Protein AF-A0A9P9PF77-F1 (afdb_monomer_lite)

Structure (mmCIF, N/CA/C/O backbone):
data_AF-A0A9P9PF77-F1
#
_entry.id   AF-A0A9P9PF77-F1
#
loop_
_atom_site.group_PDB
_atom_site.id
_atom_site.type_symbol
_atom_site.label_atom_id
_atom_site.label_alt_id
_atom_site.label_comp_id
_atom_site.label_asym_id
_atom_site.label_entity_id
_atom_site.label_seq_id
_atom_site.pdbx_PDB_ins_code
_atom_site.Cartn_x
_atom_site.Cartn_y
_atom_site.Cartn_z
_atom_site.occupancy
_atom_site.B_iso_or_equiv
_atom_site.auth_seq_id
_atom_site.auth_comp_id
_atom_site.auth_asym_id
_atom_site.auth_atom_id
_atom_site.pdbx_PDB_model_num
ATOM 1 N N . ASP A 1 1 ? 15.160 -4.160 -46.112 1.00 72.50 1 ASP A N 1
ATOM 2 C CA . ASP A 1 1 ? 16.293 -5.071 -45.830 1.00 72.50 1 ASP A CA 1
ATOM 3 C C . ASP A 1 1 ? 16.663 -5.182 -44.354 1.00 72.50 1 ASP A C 1
ATOM 5 O O . ASP A 1 1 ? 16.999 -6.274 -43.917 1.00 72.50 1 ASP A O 1
ATOM 9 N N . GLU A 1 2 ? 16.498 -4.128 -43.552 1.00 87.38 2 GLU A N 1
ATOM 10 C CA . GLU A 1 2 ? 16.805 -4.141 -42.107 1.00 87.38 2 GLU A CA 1
ATOM 11 C C . GLU A 1 2 ? 16.042 -5.206 -41.297 1.00 87.38 2 GLU A C 1
ATOM 13 O O . GLU A 1 2 ? 16.643 -5.899 -40.484 1.00 87.38 2 GLU A O 1
ATOM 18 N N . TRP A 1 3 ? 14.749 -5.419 -41.573 1.00 88.25 3 TRP A N 1
ATOM 19 C CA . TRP A 1 3 ? 13.951 -6.468 -40.916 1.00 88.25 3 TRP A CA 1
ATOM 20 C C . TRP A 1 3 ? 14.504 -7.882 -41.146 1.00 88.25 3 TRP A C 1
ATOM 22 O O . TRP A 1 3 ? 14.521 -8.706 -40.235 1.00 88.25 3 TRP A O 1
ATOM 32 N N . LYS A 1 4 ? 14.981 -8.166 -42.364 1.00 93.12 4 LYS A N 1
ATOM 33 C CA . LYS A 1 4 ? 15.552 -9.478 -42.696 1.00 93.12 4 LYS A CA 1
ATOM 34 C C . LYS A 1 4 ? 16.864 -9.699 -41.949 1.00 93.12 4 LYS A C 1
ATOM 36 O O . LYS A 1 4 ? 17.067 -10.781 -41.418 1.00 93.12 4 LYS A O 1
ATOM 41 N N . LYS A 1 5 ? 17.691 -8.653 -41.850 1.00 94.50 5 LYS A N 1
ATOM 42 C CA . LYS A 1 5 ? 18.941 -8.676 -41.086 1.00 94.50 5 LYS A CA 1
ATOM 43 C C . LYS A 1 5 ? 18.693 -8.904 -39.591 1.00 94.50 5 LYS A C 1
ATOM 45 O O . LYS A 1 5 ? 19.301 -9.789 -39.015 1.00 94.50 5 LYS A O 1
ATOM 50 N N . MET A 1 6 ? 17.743 -8.182 -38.992 1.00 92.62 6 MET A N 1
ATOM 51 C CA . MET A 1 6 ? 17.382 -8.362 -37.579 1.00 92.62 6 MET A CA 1
ATOM 52 C C . MET A 1 6 ? 16.844 -9.768 -37.293 1.00 92.62 6 MET A C 1
ATOM 54 O O . MET A 1 6 ? 17.158 -10.349 -36.258 1.00 92.62 6 MET A O 1
ATOM 58 N N . LYS A 1 7 ? 16.052 -10.330 -38.214 1.00 95.00 7 LYS A N 1
ATOM 59 C CA . LYS A 1 7 ? 15.559 -11.704 -38.098 1.00 95.00 7 LYS A CA 1
ATOM 60 C C . LYS A 1 7 ? 16.704 -12.717 -38.144 1.00 95.00 7 LYS A C 1
ATOM 62 O O . LYS A 1 7 ? 16.736 -13.622 -37.323 1.00 95.00 7 LYS A O 1
ATOM 67 N N . GLU A 1 8 ? 17.641 -12.545 -39.070 1.00 95.56 8 GLU A N 1
ATOM 68 C CA . GLU A 1 8 ? 18.811 -13.417 -39.196 1.00 95.56 8 GLU A CA 1
ATOM 69 C C . GLU A 1 8 ? 19.744 -13.304 -37.978 1.00 95.56 8 GLU A C 1
ATOM 71 O O . GLU A 1 8 ? 20.257 -14.307 -37.490 1.00 95.56 8 GLU A O 1
ATOM 76 N N . ASP A 1 9 ? 19.926 -12.096 -37.440 1.00 94.31 9 ASP A N 1
ATOM 77 C CA . ASP A 1 9 ? 20.689 -11.865 -36.213 1.00 94.31 9 ASP A CA 1
ATOM 78 C C . ASP A 1 9 ? 20.008 -12.541 -35.005 1.00 94.31 9 ASP A C 1
ATOM 80 O O . ASP A 1 9 ? 20.669 -13.264 -34.263 1.00 94.31 9 ASP A O 1
ATOM 84 N N . ALA A 1 10 ? 18.681 -12.428 -34.869 1.00 94.06 10 ALA A N 1
ATOM 85 C CA . ALA A 1 10 ? 17.919 -13.108 -33.818 1.00 94.06 10 ALA A CA 1
ATOM 86 C C . ALA A 1 10 ? 17.961 -14.643 -33.944 1.00 94.06 10 ALA A C 1
ATOM 88 O O . ALA A 1 10 ? 18.125 -15.341 -32.944 1.00 94.06 10 ALA A O 1
ATOM 89 N N . GLU A 1 11 ? 17.861 -15.178 -35.166 1.00 95.38 11 GLU A N 1
ATOM 90 C CA . GLU A 1 11 ? 17.985 -16.617 -35.440 1.00 95.38 11 GLU A CA 1
ATOM 91 C C . GLU A 1 11 ? 19.393 -17.144 -35.095 1.00 95.38 11 GLU A C 1
ATOM 93 O O . GLU A 1 11 ? 19.526 -18.295 -34.682 1.00 95.38 11 GLU A O 1
ATOM 98 N N . ARG A 1 12 ? 20.441 -16.308 -35.183 1.00 95.19 12 ARG A N 1
ATOM 99 C CA . ARG A 1 12 ? 21.795 -16.656 -34.710 1.00 95.19 12 ARG A CA 1
ATOM 100 C C . ARG A 1 12 ? 21.965 -16.527 -33.197 1.00 95.19 12 ARG A C 1
ATOM 102 O O . ARG A 1 12 ? 22.713 -17.304 -32.609 1.00 95.19 12 ARG A O 1
ATOM 109 N N . GLU A 1 13 ? 21.306 -15.565 -32.560 1.00 96.38 13 GLU A N 1
ATOM 110 C CA . GLU A 1 13 ? 21.418 -15.343 -31.112 1.00 96.38 13 GLU A CA 1
ATOM 111 C C . GLU A 1 13 ? 20.619 -16.353 -30.282 1.00 96.38 13 GLU A C 1
ATOM 113 O O . GLU A 1 13 ? 21.065 -16.745 -29.203 1.00 96.38 13 GLU A O 1
ATOM 118 N N . MET A 1 14 ? 19.477 -16.821 -30.786 1.00 96.12 14 MET A N 1
ATOM 119 C CA . MET A 1 14 ? 18.639 -17.816 -30.114 1.00 96.12 14 MET A CA 1
ATOM 120 C C . MET A 1 14 ? 19.389 -19.075 -29.644 1.00 96.12 14 MET A C 1
ATOM 122 O O . MET A 1 14 ? 19.349 -19.352 -28.444 1.00 96.12 14 MET A O 1
ATOM 126 N N . PRO A 1 15 ? 20.125 -19.811 -30.501 1.00 96.44 15 PRO A N 1
ATOM 127 C CA . PRO A 1 15 ? 20.832 -21.015 -30.062 1.00 96.44 15 PRO A CA 1
ATOM 128 C C . PRO A 1 15 ? 21.938 -20.711 -29.041 1.00 96.44 15 PRO A C 1
ATOM 130 O O . PRO A 1 15 ? 22.233 -21.538 -28.180 1.00 96.44 15 PRO A O 1
ATOM 133 N N . LEU A 1 16 ? 22.536 -19.513 -29.083 1.00 96.00 16 LEU A N 1
ATOM 134 C CA . LEU A 1 16 ? 23.527 -19.087 -28.090 1.00 96.00 16 LEU A CA 1
ATOM 135 C C . LEU A 1 16 ? 22.887 -18.838 -26.719 1.00 96.00 16 LEU A C 1
ATOM 137 O O . LEU A 1 16 ? 23.496 -19.140 -25.692 1.00 96.00 16 LEU A O 1
ATOM 141 N N . LEU A 1 17 ? 21.675 -18.280 -26.685 1.00 95.75 17 LEU A N 1
ATOM 142 C CA . LEU A 1 17 ? 20.915 -18.085 -25.451 1.00 95.75 17 LEU A CA 1
ATOM 143 C C . LEU A 1 17 ? 20.400 -19.413 -24.895 1.00 95.75 17 LEU A C 1
ATOM 145 O O . LEU A 1 17 ? 20.522 -19.646 -23.695 1.00 95.75 17 LEU A O 1
ATOM 149 N N . GLU A 1 18 ? 19.906 -20.306 -25.751 1.00 96.62 18 GLU A N 1
ATOM 150 C CA . GLU A 1 18 ? 19.481 -21.652 -25.353 1.00 96.62 18 GLU A CA 1
ATOM 151 C C . GLU A 1 18 ? 20.643 -22.461 -24.764 1.00 96.62 18 GLU A C 1
ATOM 153 O O . GLU A 1 18 ? 20.486 -23.076 -23.711 1.00 96.62 18 GLU A O 1
ATOM 158 N N . ALA A 1 19 ? 21.839 -22.386 -25.358 1.00 96.44 19 ALA A N 1
ATOM 159 C CA . ALA A 1 19 ? 23.036 -23.026 -24.812 1.00 96.44 19 ALA A CA 1
ATOM 160 C C . ALA A 1 19 ? 23.437 -22.460 -23.436 1.00 96.44 19 ALA A C 1
ATOM 162 O O . ALA A 1 19 ? 23.816 -23.217 -22.542 1.00 96.44 19 ALA A O 1
ATOM 163 N N . LYS A 1 20 ? 23.323 -21.139 -23.236 1.00 96.69 20 LYS A N 1
ATOM 164 C CA . LYS A 1 20 ? 23.571 -20.503 -21.928 1.00 96.69 20 LYS A CA 1
ATOM 165 C C . LYS A 1 20 ? 22.556 -20.943 -20.876 1.00 96.69 20 LYS A C 1
ATOM 167 O O . LYS A 1 20 ? 22.944 -21.205 -19.742 1.00 96.69 20 LYS A O 1
ATOM 172 N N . ILE A 1 21 ? 21.279 -21.032 -21.248 1.00 96.81 21 ILE A N 1
ATOM 173 C CA . ILE A 1 21 ? 20.212 -21.516 -20.365 1.00 96.81 21 ILE A CA 1
ATOM 174 C C . ILE A 1 21 ? 20.491 -22.971 -19.978 1.00 96.81 21 ILE A C 1
ATOM 176 O O . ILE A 1 21 ? 20.503 -23.287 -18.793 1.00 96.81 21 ILE A O 1
ATOM 180 N N . ALA A 1 22 ? 20.796 -23.838 -20.945 1.00 96.81 22 ALA A N 1
ATOM 181 C CA . ALA A 1 22 ? 21.114 -25.239 -20.681 1.00 96.81 22 ALA A CA 1
ATOM 182 C C . ALA A 1 22 ? 22.319 -25.403 -19.736 1.00 96.81 22 ALA A C 1
ATOM 184 O O . ALA A 1 22 ? 22.265 -26.216 -18.816 1.00 96.81 22 ALA A O 1
ATOM 185 N N . ALA A 1 23 ? 23.372 -24.596 -19.910 1.00 96.12 23 ALA A N 1
ATOM 186 C CA . ALA A 1 23 ? 24.526 -24.597 -19.011 1.00 96.12 23 ALA A CA 1
ATOM 187 C C . ALA A 1 23 ? 24.155 -24.173 -17.578 1.00 96.12 23 ALA A C 1
ATOM 189 O O . ALA A 1 23 ? 24.563 -24.833 -16.628 1.00 96.12 23 ALA A O 1
ATOM 190 N N . ALA A 1 24 ? 23.337 -23.127 -17.420 1.00 95.06 24 ALA A N 1
ATOM 191 C CA . ALA A 1 24 ? 22.865 -22.683 -16.108 1.00 95.06 24 ALA A CA 1
ATOM 192 C C . ALA A 1 24 ? 21.984 -23.738 -15.416 1.00 95.06 24 ALA A C 1
ATOM 194 O O . ALA A 1 24 ? 22.085 -23.931 -14.209 1.00 95.06 24 ALA A O 1
ATOM 195 N N . HIS A 1 25 ? 21.145 -24.456 -16.169 1.00 94.75 25 HIS A N 1
ATOM 196 C CA . HIS A 1 25 ? 20.359 -25.565 -15.623 1.00 94.75 25 HIS A CA 1
ATOM 197 C C . HIS A 1 25 ? 21.240 -26.728 -15.150 1.00 94.75 25 HIS A C 1
ATOM 199 O O . HIS A 1 25 ? 20.992 -27.259 -14.073 1.00 94.75 25 HIS A O 1
ATOM 205 N N . ALA A 1 26 ? 22.281 -27.087 -15.907 1.00 94.19 26 ALA A N 1
ATOM 206 C CA . ALA A 1 26 ? 23.228 -28.125 -15.499 1.00 94.19 26 ALA A CA 1
ATOM 207 C C . ALA A 1 26 ? 24.029 -27.725 -14.245 1.00 94.19 26 ALA A C 1
ATOM 209 O O . ALA A 1 26 ? 24.315 -28.566 -13.400 1.00 94.19 26 ALA A O 1
ATOM 210 N N . GLU A 1 27 ? 24.364 -26.440 -14.103 1.00 93.62 27 GLU A N 1
ATOM 211 C CA . GLU A 1 27 ? 25.008 -25.902 -12.900 1.00 93.62 27 GLU A CA 1
ATOM 212 C C . GLU A 1 27 ? 24.080 -25.968 -11.679 1.00 93.62 27 GLU A C 1
ATOM 214 O O . GLU A 1 27 ? 24.516 -26.384 -10.609 1.00 93.62 27 GLU A O 1
ATOM 219 N N . ILE A 1 28 ? 22.795 -25.632 -11.838 1.00 91.50 28 ILE A N 1
ATOM 220 C CA . ILE A 1 28 ? 21.793 -25.782 -10.771 1.00 91.50 28 ILE A CA 1
ATOM 221 C C . ILE A 1 28 ? 21.662 -27.251 -10.357 1.00 91.50 28 ILE A C 1
ATOM 223 O O . ILE A 1 28 ? 21.694 -27.538 -9.169 1.00 91.50 28 ILE A O 1
ATOM 227 N N . GLU A 1 29 ? 21.574 -28.180 -11.311 1.00 91.75 29 GLU A N 1
ATOM 228 C CA . GLU A 1 29 ? 21.461 -29.615 -11.016 1.00 91.75 29 GLU A CA 1
ATOM 229 C C . GLU A 1 29 ? 22.715 -30.161 -10.309 1.00 91.75 29 GLU A C 1
ATOM 231 O O . GLU A 1 29 ? 22.611 -30.953 -9.371 1.00 91.75 29 GLU A O 1
ATOM 236 N N . ALA A 1 30 ? 23.904 -29.690 -10.699 1.00 90.25 30 ALA A N 1
ATOM 237 C CA . ALA A 1 30 ? 25.147 -30.021 -10.012 1.00 90.25 30 ALA A CA 1
ATOM 238 C C . ALA A 1 30 ? 25.160 -29.486 -8.570 1.00 90.25 30 ALA A C 1
ATOM 240 O O . ALA A 1 30 ? 25.487 -30.235 -7.649 1.00 90.25 30 ALA A O 1
ATOM 241 N N . LEU A 1 31 ? 24.749 -28.232 -8.357 1.00 85.50 31 LEU A N 1
ATOM 242 C CA . LEU A 1 31 ? 24.649 -27.636 -7.022 1.00 85.50 31 LEU A CA 1
ATOM 243 C C . LEU A 1 31 ? 23.597 -28.337 -6.156 1.00 85.50 31 LEU A C 1
ATOM 245 O O . LEU A 1 31 ? 23.860 -28.592 -4.984 1.00 85.50 31 LEU A O 1
ATOM 24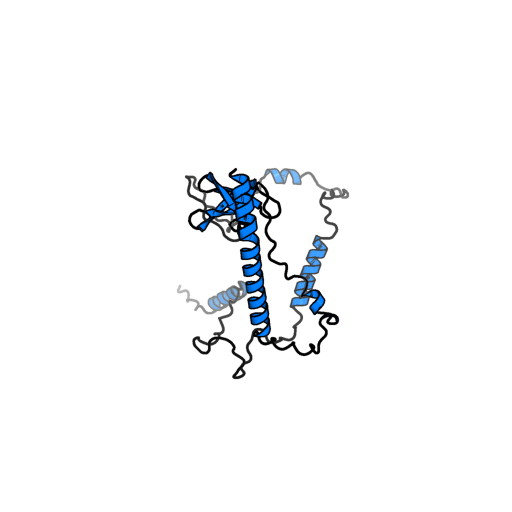9 N N . ASP A 1 32 ? 22.449 -28.704 -6.728 1.00 82.50 32 ASP A N 1
ATOM 250 C CA . ASP A 1 32 ? 21.404 -29.477 -6.049 1.00 82.50 32 ASP A CA 1
ATOM 251 C C . ASP A 1 32 ? 21.909 -30.870 -5.638 1.00 82.50 32 ASP A C 1
ATOM 253 O O . ASP A 1 32 ? 21.523 -31.369 -4.584 1.00 82.50 32 ASP A O 1
ATOM 257 N N . SER A 1 33 ? 22.808 -31.480 -6.420 1.00 81.31 33 SER A N 1
ATOM 258 C CA . SER A 1 33 ? 23.445 -32.759 -6.072 1.00 81.31 33 SER A CA 1
ATOM 259 C C . SER A 1 33 ? 24.575 -32.640 -5.037 1.00 81.31 33 SER A C 1
ATOM 261 O O . SER A 1 33 ? 24.860 -33.602 -4.323 1.00 81.31 33 SER A O 1
ATOM 263 N N . GLU A 1 34 ? 25.231 -31.478 -4.953 1.00 80.38 34 GLU A N 1
ATOM 264 C CA . GLU A 1 34 ? 26.309 -31.192 -3.995 1.00 80.38 34 GLU A CA 1
ATOM 265 C C . GLU A 1 34 ? 25.768 -30.710 -2.641 1.00 80.38 34 GLU A C 1
ATOM 267 O O . GLU A 1 34 ? 26.398 -30.922 -1.599 1.00 80.38 34 GLU A O 1
ATOM 272 N N . LEU A 1 35 ? 24.582 -30.096 -2.633 1.00 73.31 35 LEU A N 1
ATOM 273 C CA . LEU A 1 35 ? 23.849 -29.793 -1.414 1.00 73.31 35 LEU A CA 1
ATOM 274 C C . LEU A 1 35 ? 23.575 -31.113 -0.679 1.00 73.31 35 LEU A C 1
ATOM 276 O O . LEU A 1 35 ? 22.874 -31.976 -1.209 1.00 73.31 35 LEU A O 1
ATOM 280 N N . PRO A 1 36 ? 24.101 -31.304 0.547 1.00 61.94 36 PRO A N 1
ATOM 281 C CA . PRO A 1 36 ? 23.750 -32.477 1.323 1.00 61.94 36 PRO A CA 1
ATOM 282 C C . PRO A 1 36 ? 22.236 -32.458 1.497 1.00 61.94 36 PRO A C 1
ATOM 284 O O . PRO A 1 36 ? 21.694 -31.449 1.966 1.00 61.94 36 PRO A O 1
ATOM 287 N N . GLU A 1 37 ? 21.568 -33.558 1.131 1.00 62.03 37 GLU A N 1
ATOM 288 C CA . GLU A 1 37 ? 20.200 -33.824 1.556 1.00 62.03 37 GLU A CA 1
ATOM 289 C C . GLU A 1 37 ? 20.149 -33.486 3.043 1.00 62.03 37 GLU A C 1
ATOM 291 O O . GLU A 1 37 ? 20.753 -34.158 3.886 1.00 62.03 37 GLU A O 1
ATOM 296 N N . THR A 1 38 ? 19.512 -32.362 3.371 1.00 48.41 38 THR A N 1
ATOM 297 C CA . THR A 1 38 ? 19.201 -32.054 4.756 1.00 48.41 38 THR A CA 1
ATOM 298 C C . THR A 1 38 ? 18.382 -33.237 5.202 1.00 48.41 38 THR A C 1
ATOM 300 O O . THR A 1 38 ? 17.295 -33.430 4.662 1.00 48.41 38 THR A O 1
ATOM 303 N N . ALA A 1 39 ? 18.987 -34.038 6.086 1.00 49.41 39 ALA A N 1
ATOM 304 C CA . ALA A 1 39 ? 18.490 -35.310 6.569 1.00 49.41 39 ALA A CA 1
ATOM 305 C C . ALA A 1 39 ? 16.971 -35.352 6.470 1.00 49.41 39 ALA A C 1
ATOM 307 O O . ALA A 1 39 ? 16.307 -34.539 7.126 1.00 49.41 39 ALA A O 1
ATOM 308 N N . GLU A 1 40 ? 16.451 -36.263 5.638 1.00 55.81 40 GLU A N 1
ATOM 309 C CA . GLU A 1 40 ? 15.038 -36.614 5.652 1.00 55.81 40 GLU A CA 1
ATOM 310 C C . GLU A 1 40 ? 14.605 -36.627 7.121 1.00 55.81 40 GLU A C 1
ATOM 312 O O . GLU A 1 40 ? 15.202 -37.368 7.918 1.00 55.81 40 GLU A O 1
ATOM 317 N N . PRO A 1 41 ? 13.678 -35.753 7.554 1.00 53.19 41 PRO A N 1
ATOM 318 C CA . PRO A 1 41 ? 13.253 -35.770 8.935 1.00 53.19 41 PRO A CA 1
ATOM 319 C C . PRO A 1 41 ? 12.624 -37.139 9.141 1.00 53.19 41 PRO A C 1
ATOM 321 O O . PRO A 1 41 ? 11.546 -37.411 8.612 1.00 53.19 41 PRO A O 1
ATOM 324 N N . ALA A 1 42 ? 13.357 -38.005 9.849 1.00 54.88 42 ALA A N 1
ATOM 325 C CA . ALA A 1 42 ? 12.952 -39.351 10.202 1.00 54.88 42 ALA A CA 1
ATOM 326 C C . ALA A 1 42 ? 11.460 -39.333 10.504 1.00 54.88 42 ALA A C 1
ATOM 328 O O . ALA A 1 42 ? 11.047 -38.565 11.377 1.00 54.88 42 ALA A O 1
ATOM 329 N N . VAL A 1 43 ? 10.703 -40.117 9.725 1.00 53.91 43 VAL A N 1
ATOM 330 C CA . VAL A 1 43 ? 9.244 -40.274 9.774 1.00 53.91 43 VAL A CA 1
ATOM 331 C C . VAL A 1 43 ? 8.714 -39.767 11.115 1.00 53.91 43 VAL A C 1
ATOM 333 O O . VAL A 1 43 ? 8.956 -40.421 12.139 1.00 53.91 43 VAL A O 1
ATOM 336 N N . PRO A 1 44 ? 8.099 -38.570 11.164 1.00 59.38 44 PRO A N 1
ATOM 337 C CA . PRO A 1 44 ? 7.723 -37.966 12.425 1.00 59.38 44 PRO A CA 1
ATOM 338 C C . PRO A 1 44 ? 6.842 -38.964 13.163 1.00 59.38 44 PRO A C 1
ATOM 340 O O . PRO A 1 44 ? 5.816 -39.410 12.659 1.00 59.38 44 PRO A O 1
ATOM 343 N N . LYS A 1 45 ? 7.250 -39.332 14.379 1.00 57.72 45 LYS A N 1
ATOM 344 C CA . LYS A 1 45 ? 6.573 -40.310 15.251 1.00 57.72 45 LYS A CA 1
ATOM 345 C C . LYS A 1 45 ? 5.205 -39.817 15.755 1.00 57.72 45 LYS A C 1
ATOM 347 O O . LYS A 1 45 ? 4.707 -40.263 16.786 1.00 57.72 45 LYS A O 1
ATOM 352 N N . PHE A 1 46 ? 4.635 -38.838 15.065 1.00 54.47 46 PHE A N 1
ATOM 353 C CA . PHE A 1 46 ? 3.462 -38.089 15.432 1.00 54.47 46 PHE A CA 1
ATOM 354 C C . PHE A 1 46 ? 2.792 -37.544 14.169 1.00 54.47 46 PHE A C 1
ATOM 356 O O . PHE A 1 46 ? 3.242 -36.548 13.608 1.00 54.47 46 PHE A O 1
ATOM 363 N N . ASP A 1 47 ? 1.708 -38.203 13.752 1.00 58.03 47 ASP A N 1
ATOM 364 C CA . ASP A 1 47 ? 0.827 -37.754 12.672 1.00 58.03 47 ASP A CA 1
ATOM 365 C C . ASP A 1 47 ? 0.152 -36.421 13.059 1.00 58.03 47 ASP A C 1
ATOM 367 O O . ASP A 1 47 ? -0.754 -36.409 13.908 1.00 58.03 47 ASP A O 1
ATOM 371 N N . PRO A 1 48 ? 0.504 -35.287 12.426 1.00 64.62 48 PRO A N 1
ATOM 372 C CA . PRO A 1 48 ? -0.135 -33.999 12.699 1.00 64.62 48 PRO A CA 1
ATOM 373 C C . PRO A 1 48 ? -1.609 -33.965 12.260 1.00 64.62 48 PRO A C 1
ATOM 375 O O . PRO A 1 48 ? -2.379 -33.124 12.726 1.00 64.62 48 PRO A O 1
ATOM 378 N N . GLU A 1 49 ? -2.047 -34.905 11.421 1.00 63.62 49 GLU A N 1
ATOM 379 C CA . GLU A 1 49 ? -3.427 -34.976 10.941 1.00 63.62 49 GLU A CA 1
ATOM 380 C C . GLU A 1 49 ? -4.420 -35.536 11.965 1.00 63.62 49 GLU A C 1
ATOM 382 O O . GLU A 1 49 ? -5.620 -35.260 11.855 1.00 63.62 49 GLU A O 1
ATOM 387 N N . LYS A 1 50 ? -3.949 -36.272 12.980 1.00 60.41 50 LYS A N 1
ATOM 388 C CA . LYS A 1 50 ? -4.794 -36.854 14.037 1.00 60.41 50 LYS A CA 1
ATOM 389 C C . LYS A 1 50 ? -4.845 -36.025 15.315 1.00 60.41 50 LYS A C 1
ATOM 391 O O . LYS A 1 50 ? -5.619 -36.365 16.208 1.00 60.41 50 LYS A O 1
ATOM 396 N N . HIS A 1 51 ? -4.068 -34.945 15.438 1.00 56.25 51 HIS A N 1
ATOM 397 C CA . HIS A 1 51 ? -4.023 -34.208 16.697 1.00 56.25 51 HIS A CA 1
ATOM 398 C C . HIS A 1 51 ? -5.150 -33.157 16.799 1.00 56.25 51 HIS A C 1
ATOM 400 O O . HIS A 1 51 ? -5.140 -32.162 16.065 1.00 56.25 51 HIS A O 1
ATOM 406 N N . PRO A 1 52 ? -6.110 -33.306 17.736 1.00 64.88 52 PRO A N 1
ATOM 407 C CA . PRO A 1 52 ? -7.310 -32.463 17.812 1.00 64.88 52 PRO A CA 1
ATOM 408 C C . PRO A 1 52 ? -7.028 -30.997 18.187 1.00 64.88 52 PRO A C 1
ATOM 410 O O . PRO A 1 52 ? -7.917 -30.153 18.063 1.00 64.88 52 PRO A O 1
ATOM 413 N N . LEU A 1 53 ? -5.805 -30.677 18.629 1.00 56.03 53 LEU A N 1
ATOM 414 C CA . LEU A 1 53 ? -5.389 -29.309 18.949 1.00 56.03 53 LEU A CA 1
ATOM 415 C C . LEU A 1 53 ? -4.670 -28.580 17.799 1.00 56.03 53 LEU A C 1
ATOM 417 O O . LEU A 1 53 ? -4.803 -27.363 17.725 1.00 56.03 53 LEU A O 1
ATOM 421 N N . LEU A 1 54 ? -3.962 -29.271 16.889 1.00 53.34 54 LEU A N 1
ATOM 422 C CA . LEU A 1 54 ? -3.184 -28.596 15.829 1.00 53.34 54 LEU A CA 1
ATOM 423 C C . LEU A 1 54 ? -4.037 -28.174 14.624 1.00 53.34 54 LEU A C 1
ATOM 425 O O . LEU A 1 54 ? -3.747 -27.149 14.008 1.00 53.34 54 LEU A O 1
ATOM 429 N N . ARG A 1 55 ? -5.153 -28.865 14.345 1.00 55.12 55 ARG A N 1
ATOM 430 C CA . ARG A 1 55 ? -6.111 -28.416 13.314 1.00 55.12 55 ARG A CA 1
ATOM 431 C C . ARG A 1 55 ? -6.736 -27.052 13.618 1.00 55.12 55 ARG A C 1
ATOM 433 O O . ARG A 1 55 ? -7.248 -26.405 12.718 1.00 55.12 55 ARG A O 1
ATOM 440 N N . LYS A 1 56 ? -6.695 -26.594 14.873 1.00 55.50 56 LYS A N 1
ATOM 441 C CA . L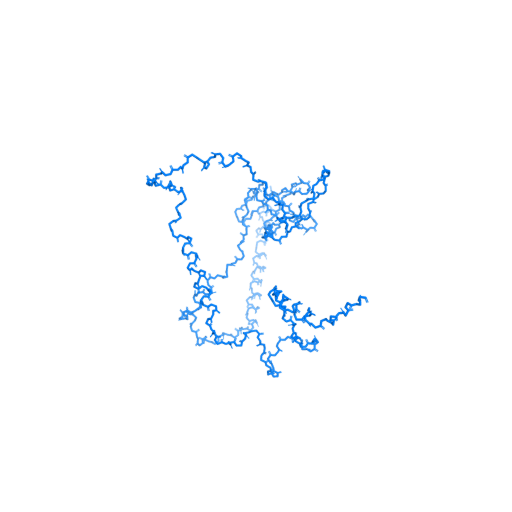YS A 1 56 ? -7.247 -25.288 15.264 1.00 55.50 56 LYS A CA 1
ATOM 442 C C . LYS A 1 56 ? -6.240 -24.141 15.239 1.00 55.50 56 LYS A C 1
ATOM 444 O O . LYS A 1 56 ? -6.651 -23.005 15.453 1.00 55.50 56 LYS A O 1
ATOM 449 N N . THR A 1 57 ? -4.957 -24.401 14.993 1.00 52.47 57 THR A N 1
ATOM 450 C CA . THR A 1 57 ? -3.914 -23.368 15.129 1.00 52.47 57 THR A CA 1
ATOM 451 C C . THR A 1 57 ? -2.996 -23.217 13.922 1.00 52.47 57 THR A C 1
ATOM 453 O O . THR A 1 57 ? -2.238 -22.255 13.894 1.00 52.47 57 THR A O 1
ATOM 456 N N . VAL A 1 58 ? -3.060 -24.102 12.922 1.00 51.75 58 VAL A N 1
ATOM 457 C CA . VAL A 1 58 ? -2.179 -24.036 11.736 1.00 51.75 58 VAL A CA 1
ATOM 458 C C . VAL A 1 58 ? -2.857 -23.396 10.510 1.00 51.75 58 VAL A C 1
ATOM 460 O O . VAL A 1 58 ? -2.176 -22.926 9.609 1.00 51.75 58 VAL A O 1
ATOM 463 N N . GLU A 1 59 ? -4.182 -23.225 10.500 1.00 55.97 59 GLU A N 1
ATOM 464 C CA . GLU A 1 59 ? -4.917 -22.630 9.363 1.00 55.97 59 GLU A CA 1
ATOM 465 C C . GLU A 1 59 ? -5.012 -21.089 9.406 1.00 55.97 59 GLU A C 1
ATOM 467 O O . GLU A 1 59 ? -5.987 -20.490 8.948 1.00 55.97 59 GLU A O 1
ATOM 472 N N . LYS A 1 60 ? -4.025 -20.399 9.997 1.00 46.97 60 LYS A N 1
ATOM 473 C CA . LYS A 1 60 ? -3.970 -18.932 9.896 1.00 46.97 60 LYS A CA 1
ATOM 474 C C . LYS A 1 60 ? -2.574 -18.330 10.015 1.00 46.97 60 LYS A C 1
ATOM 476 O O . LYS A 1 60 ? -2.369 -17.373 10.754 1.00 46.97 60 LYS A O 1
ATOM 481 N N . LEU A 1 61 ? -1.628 -18.846 9.240 1.00 54.72 61 LEU A N 1
ATOM 482 C CA . LEU A 1 61 ? -0.577 -17.985 8.706 1.00 54.72 61 LEU A CA 1
ATOM 483 C C . LEU A 1 61 ? -1.106 -17.445 7.369 1.00 54.72 61 LEU A C 1
ATOM 485 O O . LEU A 1 61 ? -0.863 -18.029 6.319 1.00 54.72 61 LEU A O 1
ATOM 489 N N . GLU A 1 62 ? -1.938 -16.396 7.413 1.00 54.03 62 GLU A N 1
ATOM 490 C CA . GLU A 1 62 ? -2.244 -15.665 6.178 1.00 54.03 62 GLU A CA 1
ATOM 491 C C . GLU A 1 62 ? -0.910 -15.102 5.663 1.00 54.03 62 GLU A C 1
ATOM 493 O O . GLU A 1 62 ? -0.249 -14.392 6.428 1.00 54.03 62 GLU A O 1
ATOM 498 N N . PRO A 1 63 ? -0.495 -15.378 4.412 1.00 53.50 63 PRO A N 1
ATOM 499 C CA . PRO A 1 63 ? 0.548 -14.567 3.800 1.00 53.50 63 PRO A CA 1
ATOM 500 C C . PRO A 1 63 ? 0.079 -13.114 3.888 1.00 53.50 63 PRO A C 1
ATOM 502 O O . PRO A 1 63 ? -1.104 -12.853 3.644 1.00 53.50 63 PRO A O 1
ATOM 505 N N . GLU A 1 64 ? 0.957 -12.195 4.305 1.00 57.19 64 GLU A N 1
ATOM 506 C CA . GLU A 1 64 ? 0.645 -10.767 4.401 1.00 57.19 64 GLU A CA 1
ATOM 507 C C . GLU A 1 64 ? -0.125 -10.358 3.149 1.00 57.19 64 GLU A C 1
ATOM 509 O O . GLU A 1 64 ? 0.406 -10.407 2.039 1.00 57.19 64 GLU A O 1
ATOM 514 N N . LYS A 1 65 ? -1.427 -10.089 3.321 1.00 55.06 65 LYS A N 1
ATOM 515 C CA . LYS A 1 65 ? -2.343 -9.858 2.208 1.00 55.06 65 LYS A CA 1
ATOM 516 C C . LYS A 1 65 ? -1.711 -8.815 1.315 1.00 55.06 65 LYS A C 1
ATOM 518 O O . LYS A 1 65 ? -1.540 -7.678 1.747 1.00 55.06 65 LYS A O 1
ATOM 523 N N . ALA A 1 66 ? -1.365 -9.209 0.094 1.00 61.28 66 ALA A N 1
ATOM 524 C CA . ALA A 1 66 ? -0.809 -8.293 -0.874 1.00 61.28 66 ALA A CA 1
ATOM 525 C C . ALA A 1 66 ? -1.857 -7.198 -1.098 1.00 61.28 66 ALA A C 1
ATOM 527 O O . ALA A 1 66 ? -2.887 -7.446 -1.727 1.00 61.28 66 ALA A O 1
ATOM 528 N N . VAL A 1 67 ? -1.644 -6.033 -0.483 1.00 73.94 67 VAL A N 1
ATOM 529 C CA . VAL A 1 67 ? -2.667 -4.994 -0.394 1.00 73.94 67 VAL A CA 1
ATOM 530 C C . VAL A 1 67 ? -2.910 -4.475 -1.800 1.00 73.94 67 VAL A C 1
ATOM 532 O O . VAL A 1 67 ? -2.023 -3.915 -2.442 1.00 73.94 67 VAL A O 1
ATOM 535 N N . VAL A 1 68 ? -4.107 -4.751 -2.304 1.00 82.88 68 VAL A N 1
ATOM 536 C CA . VAL A 1 68 ? -4.608 -4.171 -3.543 1.00 82.88 68 VAL A CA 1
ATOM 537 C C . VAL A 1 68 ? -5.270 -2.867 -3.154 1.00 82.88 68 VAL A C 1
ATOM 539 O O . VAL A 1 68 ? -6.143 -2.856 -2.285 1.00 82.88 68 VAL A O 1
ATOM 542 N N . PHE A 1 69 ? -4.836 -1.780 -3.772 1.00 90.19 69 PHE A N 1
ATOM 543 C CA . PHE A 1 69 ? -5.390 -0.469 -3.498 1.00 90.19 69 PHE A CA 1
ATOM 544 C C . PHE A 1 69 ? -6.414 -0.073 -4.555 1.00 90.19 69 PHE A C 1
ATOM 546 O O . PHE A 1 69 ? -6.280 -0.438 -5.724 1.00 90.19 69 PHE A O 1
ATOM 553 N N . SER A 1 70 ? -7.412 0.703 -4.143 1.00 92.12 70 SER A N 1
ATOM 554 C CA . SER A 1 70 ? -8.402 1.309 -5.024 1.00 92.12 70 SER A CA 1
ATOM 555 C C . SER A 1 70 ? -8.095 2.788 -5.280 1.00 92.12 70 SER A C 1
ATOM 557 O O . SER A 1 70 ? -7.348 3.441 -4.545 1.00 92.12 70 SER A O 1
ATOM 559 N N . THR A 1 71 ? -8.703 3.356 -6.320 1.00 93.62 71 THR A N 1
ATOM 560 C CA . THR A 1 71 ? -8.673 4.804 -6.551 1.00 93.62 71 THR A CA 1
ATOM 561 C C . THR A 1 71 ? -9.316 5.534 -5.377 1.00 93.62 71 THR A C 1
ATOM 563 O O . THR A 1 71 ? -10.461 5.263 -5.020 1.00 93.62 71 THR A O 1
ATOM 566 N N . GLY A 1 72 ? -8.598 6.494 -4.807 1.00 92.75 72 GLY A N 1
ATOM 567 C CA . GLY A 1 72 ? -9.032 7.291 -3.668 1.00 92.75 72 GLY A CA 1
ATOM 568 C C . GLY A 1 72 ? -8.490 6.831 -2.314 1.00 92.75 72 GLY A C 1
ATOM 569 O O . GLY A 1 72 ? -8.649 7.583 -1.350 1.00 92.75 72 GLY A O 1
ATOM 570 N N . ASP A 1 73 ? -7.825 5.676 -2.237 1.00 92.81 73 ASP A N 1
ATOM 571 C CA . ASP A 1 73 ? -7.242 5.177 -0.990 1.00 92.81 73 ASP A CA 1
ATOM 572 C C . ASP A 1 73 ? -6.021 6.003 -0.557 1.00 92.81 73 ASP A C 1
ATOM 574 O O . ASP A 1 73 ? -5.266 6.524 -1.386 1.00 92.81 73 ASP A O 1
ATOM 578 N N . MET A 1 74 ? -5.831 6.116 0.763 1.00 93.69 74 MET A N 1
ATOM 579 C CA . MET A 1 74 ? -4.641 6.724 1.365 1.00 93.69 74 MET A CA 1
ATOM 580 C C . MET A 1 74 ? -3.572 5.655 1.592 1.00 93.69 74 MET A C 1
ATOM 582 O O . MET A 1 74 ? -3.802 4.665 2.290 1.00 93.69 74 MET A O 1
ATOM 586 N N . CYS A 1 75 ? -2.388 5.884 1.045 1.00 93.56 75 CYS A N 1
ATOM 587 C CA . CYS A 1 75 ? -1.241 4.990 1.134 1.00 93.56 75 CYS A CA 1
ATOM 588 C C . CYS A 1 75 ? 0.037 5.787 1.408 1.00 93.56 75 CYS A C 1
ATOM 590 O O . CYS A 1 75 ? 0.045 7.018 1.385 1.00 93.56 75 CYS A O 1
ATOM 592 N N . GLU A 1 76 ? 1.130 5.084 1.668 1.00 94.88 76 GLU A N 1
ATOM 593 C CA . GLU A 1 76 ? 2.463 5.674 1.628 1.00 94.88 76 GLU A CA 1
ATOM 594 C C . GLU A 1 76 ? 3.137 5.235 0.334 1.00 94.88 76 GLU A C 1
ATOM 596 O O . GLU A 1 76 ? 3.197 4.040 0.037 1.00 94.88 76 GLU A O 1
ATOM 601 N N . ALA A 1 77 ? 3.609 6.201 -0.445 1.00 95.25 77 ALA A N 1
ATOM 602 C CA . ALA A 1 77 ? 4.297 5.970 -1.704 1.00 95.25 77 ALA A CA 1
ATOM 603 C C . ALA A 1 77 ? 5.757 6.409 -1.591 1.00 95.25 77 ALA A C 1
ATOM 605 O O . ALA A 1 77 ? 6.071 7.380 -0.897 1.00 95.25 77 ALA A O 1
ATOM 606 N N . GLN A 1 78 ? 6.642 5.679 -2.259 1.00 95.06 78 GLN A N 1
ATOM 607 C CA . GLN A 1 78 ? 8.057 6.009 -2.309 1.00 95.06 78 GLN A CA 1
ATOM 608 C C . GLN A 1 78 ? 8.300 7.174 -3.277 1.00 95.06 78 GLN A C 1
ATOM 610 O O . GLN A 1 78 ? 7.810 7.142 -4.405 1.00 95.06 78 GLN A O 1
ATOM 615 N N . TRP A 1 79 ? 9.055 8.184 -2.848 1.00 94.25 79 TRP A N 1
ATOM 616 C CA . TRP A 1 79 ? 9.491 9.305 -3.686 1.00 94.25 79 TRP A CA 1
ATOM 617 C C . TRP A 1 79 ? 10.872 9.033 -4.315 1.00 94.25 79 TRP A C 1
ATOM 619 O O . TRP A 1 79 ? 11.484 7.986 -4.089 1.00 94.25 79 TRP A O 1
ATOM 629 N N . THR A 1 80 ? 11.376 9.955 -5.139 1.00 93.31 80 THR A N 1
ATOM 630 C CA . THR A 1 80 ? 12.680 9.841 -5.825 1.00 93.31 80 THR A CA 1
ATOM 631 C C . THR A 1 80 ? 13.870 9.690 -4.871 1.00 93.31 80 THR A C 1
ATOM 633 O O . THR A 1 80 ? 14.893 9.118 -5.241 1.00 93.31 80 THR A O 1
ATOM 636 N N . ASP A 1 81 ? 13.725 10.142 -3.628 1.00 92.81 81 ASP A N 1
ATOM 637 C CA . ASP A 1 81 ? 14.706 10.033 -2.548 1.00 92.81 81 ASP A CA 1
ATOM 638 C C . ASP A 1 81 ? 14.649 8.680 -1.812 1.00 92.81 81 ASP A C 1
ATOM 640 O O . ASP A 1 81 ? 15.382 8.460 -0.849 1.00 92.81 81 ASP A O 1
ATOM 644 N N . LYS A 1 82 ? 13.796 7.756 -2.276 1.00 91.75 82 LYS A N 1
ATOM 645 C CA . LYS A 1 82 ? 13.500 6.454 -1.662 1.00 91.75 82 LYS A CA 1
ATOM 646 C C . LYS A 1 82 ? 12.802 6.541 -0.300 1.00 91.75 82 LYS A C 1
ATOM 648 O O . LYS A 1 82 ? 12.589 5.490 0.317 1.00 91.75 82 LYS A O 1
ATOM 653 N N . SER A 1 83 ? 12.398 7.730 0.141 1.00 94.00 83 SER A N 1
ATOM 654 C CA . SER A 1 83 ? 11.610 7.927 1.356 1.00 94.00 83 SER A CA 1
ATOM 655 C C . SER A 1 83 ? 10.125 7.709 1.083 1.00 94.00 83 SER A C 1
ATOM 657 O O . SER A 1 83 ? 9.658 7.794 -0.051 1.00 94.00 83 SER A O 1
ATOM 659 N N . TRP A 1 84 ? 9.374 7.399 2.138 1.00 94.62 84 TRP A N 1
ATOM 660 C CA . TRP A 1 84 ? 7.946 7.096 2.060 1.00 94.62 84 TRP A CA 1
ATOM 661 C C . TRP A 1 84 ? 7.127 8.296 2.521 1.00 94.62 84 TRP A C 1
ATOM 663 O O . TRP A 1 84 ? 7.251 8.715 3.671 1.00 94.62 84 TRP A O 1
ATOM 673 N N . TYR A 1 85 ? 6.252 8.794 1.654 1.00 94.69 85 TYR A N 1
ATOM 674 C CA . TYR A 1 85 ? 5.391 9.940 1.934 1.00 94.69 85 TYR A CA 1
ATOM 675 C C . TYR A 1 85 ? 3.921 9.573 1.796 1.00 94.69 85 TYR A C 1
ATOM 677 O O . TYR A 1 85 ? 3.547 8.678 1.035 1.00 94.69 85 TYR A O 1
ATOM 685 N N . LYS A 1 86 ? 3.066 10.289 2.529 1.00 94.94 86 LYS A N 1
ATOM 686 C CA . LYS A 1 86 ? 1.618 10.086 2.471 1.00 94.94 86 LYS A CA 1
ATOM 687 C C . LYS A 1 86 ? 1.080 10.568 1.128 1.00 94.94 86 LYS A C 1
ATOM 689 O O . LYS A 1 86 ? 1.252 11.728 0.750 1.00 94.94 86 LYS A O 1
ATOM 694 N N . ALA A 1 87 ? 0.373 9.683 0.445 1.00 95.56 87 ALA A N 1
ATOM 695 C CA . ALA A 1 87 ? -0.198 9.950 -0.858 1.00 95.56 87 ALA A CA 1
ATOM 696 C C . ALA A 1 87 ? -1.613 9.374 -0.977 1.00 95.56 87 ALA A C 1
ATOM 698 O O . ALA A 1 87 ? -2.029 8.491 -0.222 1.00 95.56 87 ALA A O 1
ATOM 699 N N . LYS A 1 88 ? -2.367 9.900 -1.938 1.00 95.69 88 LYS A N 1
ATOM 700 C CA . LYS A 1 88 ? -3.690 9.414 -2.318 1.00 95.69 88 LYS A CA 1
ATOM 701 C C . LYS A 1 88 ? -3.638 8.863 -3.732 1.00 95.69 88 LYS A C 1
ATOM 703 O O . LYS A 1 88 ? -3.130 9.526 -4.635 1.00 95.69 88 LYS A O 1
ATOM 708 N N . ILE A 1 89 ? -4.200 7.681 -3.943 1.00 95.75 89 ILE A N 1
ATOM 709 C CA . ILE A 1 89 ? -4.246 7.077 -5.276 1.00 95.75 89 ILE A CA 1
ATOM 710 C C . ILE A 1 89 ? -5.262 7.831 -6.121 1.00 95.75 89 ILE A C 1
ATOM 712 O O . ILE A 1 89 ? -6.437 7.922 -5.770 1.00 95.75 89 ILE A O 1
ATOM 716 N N . GLN A 1 90 ? -4.809 8.379 -7.239 1.00 95.38 90 GLN A N 1
ATOM 717 C CA . GLN A 1 90 ? -5.642 9.107 -8.184 1.00 95.38 90 GLN A CA 1
ATOM 718 C C . GLN A 1 90 ? -6.164 8.174 -9.277 1.00 95.38 90 GLN A C 1
ATOM 720 O O . GLN A 1 90 ? -7.359 8.181 -9.563 1.00 95.38 90 GLN A O 1
ATOM 725 N N . SER A 1 91 ? -5.297 7.341 -9.853 1.00 94.19 91 SER A N 1
ATOM 726 C CA . SER A 1 91 ? -5.683 6.327 -10.836 1.00 94.19 91 SER A CA 1
ATOM 727 C C . SER A 1 91 ? -4.814 5.075 -10.725 1.00 94.19 91 SER A C 1
ATOM 729 O O . SER A 1 91 ? -3.671 5.121 -10.266 1.00 94.19 91 SER A O 1
ATOM 731 N N . ILE A 1 92 ? -5.378 3.939 -11.132 1.00 94.06 92 ILE A N 1
ATOM 732 C CA . ILE A 1 92 ? -4.667 2.665 -11.251 1.00 94.06 92 ILE A CA 1
ATOM 733 C C . ILE A 1 92 ? -4.410 2.448 -12.739 1.00 94.06 92 ILE A C 1
ATOM 735 O O . ILE A 1 92 ? -5.339 2.446 -13.544 1.00 94.06 92 ILE A O 1
ATOM 739 N N . LEU A 1 93 ? -3.144 2.304 -13.093 1.00 91.69 93 LEU A N 1
ATOM 740 C CA . LEU A 1 93 ? -2.636 2.055 -14.432 1.00 91.69 93 LEU A CA 1
ATOM 741 C C . LEU A 1 93 ? -2.070 0.627 -14.515 1.00 91.69 93 LEU A C 1
ATOM 743 O O . LEU A 1 93 ? -1.689 0.028 -13.512 1.00 91.69 93 LEU A O 1
ATOM 747 N N . GLY A 1 94 ? -1.969 0.079 -15.725 1.00 87.75 94 GLY A N 1
ATOM 748 C CA . GLY A 1 94 ? -1.319 -1.209 -15.972 1.00 87.75 94 GLY A CA 1
ATOM 749 C C . GLY A 1 94 ? -2.256 -2.415 -15.894 1.00 87.75 94 GLY A C 1
ATOM 750 O O . GLY A 1 94 ? -3.475 -2.293 -15.980 1.00 87.75 94 GLY A O 1
ATOM 751 N N . SER A 1 95 ? -1.656 -3.603 -15.801 1.00 87.50 95 SER A N 1
ATOM 752 C CA . SER A 1 95 ? -2.366 -4.887 -15.788 1.00 87.50 95 SER A CA 1
ATOM 753 C C . SER A 1 95 ? -2.672 -5.330 -14.358 1.00 87.50 95 SER A C 1
ATOM 755 O O . SER A 1 95 ? -1.963 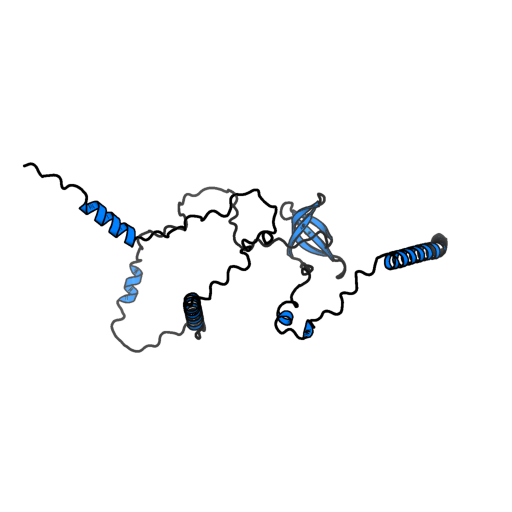-4.967 -13.424 1.00 87.50 95 SER A O 1
ATOM 757 N N . VAL A 1 96 ? -3.673 -6.198 -14.189 1.00 83.31 96 VAL A N 1
ATOM 758 C CA . VAL A 1 96 ? -4.009 -6.828 -12.898 1.00 83.31 96 VAL A CA 1
ATOM 759 C C . VAL A 1 96 ? -2.799 -7.554 -12.288 1.00 83.31 96 VAL A C 1
ATOM 761 O O . VAL A 1 96 ? -2.653 -7.605 -11.069 1.00 83.31 96 VAL A O 1
ATOM 764 N N . SER A 1 97 ? -1.903 -8.080 -13.131 1.00 86.31 97 SER A N 1
ATOM 765 C CA . SER A 1 97 ? -0.675 -8.753 -12.690 1.00 86.31 97 SER A CA 1
ATOM 766 C C . SER A 1 97 ? 0.402 -7.776 -12.187 1.00 86.31 97 SER A C 1
ATOM 768 O O . SER A 1 97 ? 1.071 -8.058 -11.193 1.00 86.31 97 SER A O 1
ATOM 770 N N . ALA A 1 98 ? 0.526 -6.601 -12.815 1.00 87.06 98 ALA A N 1
ATOM 771 C CA . ALA A 1 98 ? 1.527 -5.580 -12.497 1.00 87.06 98 ALA A CA 1
ATOM 772 C C . ALA A 1 98 ? 0.888 -4.176 -12.500 1.00 87.06 98 ALA A C 1
ATOM 774 O O . ALA A 1 98 ? 1.043 -3.426 -13.473 1.00 87.06 98 ALA A O 1
ATOM 775 N N . PRO A 1 99 ? 0.132 -3.825 -11.442 1.00 91.25 99 PRO A N 1
ATOM 776 C CA . PRO A 1 99 ? -0.499 -2.518 -11.343 1.00 91.25 99 PRO A CA 1
ATOM 777 C C . PRO A 1 99 ? 0.547 -1.436 -11.045 1.00 91.25 99 PRO A C 1
ATOM 779 O O . PRO A 1 99 ? 1.410 -1.603 -10.178 1.00 91.25 99 PRO A O 1
ATOM 782 N N . LYS A 1 100 ? 0.431 -0.312 -11.751 1.00 94.69 100 LYS A N 1
ATOM 783 C CA . LYS A 1 100 ? 1.140 0.945 -11.503 1.00 94.69 100 LYS A CA 1
ATOM 784 C C . LYS A 1 100 ? 0.145 1.961 -10.968 1.00 94.69 100 LYS A C 1
ATOM 786 O O . LYS A 1 100 ? -0.936 2.114 -11.518 1.00 94.69 100 LYS A O 1
ATOM 791 N N . TYR A 1 101 ? 0.484 2.671 -9.911 1.00 94.88 101 TYR A N 1
ATOM 792 C CA . TYR A 1 101 ? -0.416 3.622 -9.273 1.00 94.88 101 TYR A CA 1
ATOM 793 C C . TYR A 1 101 ? 0.028 5.044 -9.593 1.00 94.88 101 TYR A C 1
ATOM 795 O O . TYR A 1 101 ? 1.187 5.392 -9.384 1.00 94.88 101 TYR A O 1
ATOM 803 N N . LEU A 1 102 ? -0.891 5.876 -10.078 1.00 95.69 102 LEU A N 1
ATOM 804 C CA . LEU A 1 102 ? -0.683 7.317 -10.129 1.00 95.69 102 LEU A CA 1
ATOM 805 C C . LEU A 1 102 ? -1.155 7.894 -8.799 1.00 95.69 102 LEU A C 1
ATOM 807 O O . LEU A 1 102 ? -2.347 7.869 -8.478 1.00 95.69 102 LEU A O 1
ATOM 811 N N . VAL A 1 103 ? -0.207 8.362 -8.002 1.00 95.81 103 VAL A N 1
ATOM 812 C CA . VAL A 1 103 ? -0.422 8.852 -6.642 1.00 95.81 103 VAL A CA 1
ATOM 813 C C . VAL A 1 103 ? -0.199 10.356 -6.587 1.00 95.81 103 VAL A C 1
ATOM 815 O O . VAL A 1 103 ? 0.744 10.866 -7.184 1.00 95.81 103 VAL A O 1
ATOM 818 N N . ARG A 1 104 ? -1.067 11.060 -5.855 1.00 96.25 104 ARG A N 1
ATOM 819 C CA . ARG A 1 104 ? -0.903 12.472 -5.498 1.00 96.25 104 ARG A CA 1
ATOM 820 C C . ARG A 1 104 ? -0.379 12.576 -4.074 1.00 96.25 104 ARG A C 1
ATOM 822 O O . ARG A 1 104 ? -1.027 12.077 -3.150 1.00 96.25 104 ARG A O 1
ATOM 829 N N . PHE A 1 105 ? 0.754 13.232 -3.884 1.00 95.56 105 PHE A N 1
ATOM 830 C CA . PHE A 1 105 ? 1.342 13.438 -2.565 1.00 95.56 105 PHE A CA 1
ATOM 831 C C . PHE A 1 105 ? 0.604 14.538 -1.815 1.00 95.56 105 PHE A C 1
ATOM 833 O O . PHE A 1 105 ? 0.343 15.600 -2.362 1.00 95.56 105 PHE A O 1
ATOM 840 N N . ILE A 1 106 ? 0.251 14.282 -0.557 1.00 94.12 106 ILE A N 1
ATOM 841 C CA . ILE A 1 106 ? -0.611 15.190 0.216 1.00 94.12 106 ILE A CA 1
ATOM 842 C C . ILE A 1 106 ? 0.146 16.456 0.641 1.00 94.12 106 ILE A C 1
ATOM 844 O O . ILE A 1 106 ? -0.453 17.516 0.763 1.00 94.12 106 ILE A O 1
ATOM 848 N N . GLU A 1 107 ? 1.454 16.348 0.876 1.00 90.94 107 GLU A N 1
ATOM 849 C CA . GLU A 1 107 ? 2.282 17.464 1.360 1.00 90.94 107 GLU A CA 1
ATOM 850 C C . GLU A 1 107 ? 2.738 18.407 0.240 1.00 90.94 107 GLU A C 1
ATOM 852 O O . GLU A 1 107 ? 2.977 19.584 0.491 1.00 90.94 107 GLU A O 1
ATOM 857 N N . TYR A 1 108 ? 2.837 17.896 -0.989 1.00 89.69 108 TYR A N 1
ATOM 858 C CA . TYR A 1 108 ? 3.410 18.619 -2.127 1.00 89.69 108 TYR A CA 1
ATOM 859 C C . TYR A 1 108 ? 2.418 18.825 -3.281 1.00 89.69 108 TYR A C 1
ATOM 861 O O . TYR A 1 108 ? 2.751 19.515 -4.238 1.00 89.69 108 TYR A O 1
ATOM 869 N N . ASP A 1 109 ? 1.233 18.206 -3.220 1.00 90.00 109 ASP A N 1
ATOM 870 C CA . ASP A 1 109 ? 0.215 18.145 -4.285 1.00 90.00 109 ASP A CA 1
ATOM 871 C C . ASP A 1 109 ? 0.721 17.667 -5.663 1.00 90.00 109 ASP A C 1
ATOM 873 O O . ASP A 1 109 ? -0.016 17.702 -6.650 1.00 90.00 109 ASP A O 1
ATOM 877 N N . ASP A 1 110 ? 1.947 17.147 -5.727 1.00 93.69 110 ASP A N 1
ATOM 878 C CA . ASP A 1 110 ? 2.545 16.609 -6.942 1.00 93.69 110 ASP A CA 1
ATOM 879 C C . ASP A 1 110 ? 2.039 15.191 -7.235 1.00 93.69 110 ASP A C 1
ATOM 881 O O . ASP A 1 110 ? 1.655 14.435 -6.332 1.00 93.69 110 ASP A O 1
ATOM 885 N N . THR A 1 111 ? 2.036 14.820 -8.511 1.00 94.81 111 THR A N 1
ATOM 886 C CA . THR A 1 111 ? 1.562 13.524 -8.998 1.00 94.81 111 THR A CA 1
ATOM 887 C C . THR A 1 111 ? 2.707 12.710 -9.576 1.00 94.81 111 THR A C 1
ATOM 889 O O . THR A 1 111 ? 3.380 13.156 -10.500 1.00 94.81 111 THR A O 1
ATOM 892 N N . MET A 1 112 ? 2.878 11.476 -9.103 1.00 94.06 112 MET A N 1
ATOM 893 C CA . MET A 1 112 ? 3.912 10.566 -9.596 1.00 94.06 112 MET A CA 1
ATOM 894 C C . MET A 1 112 ? 3.334 9.184 -9.888 1.00 94.06 112 MET A C 1
ATOM 896 O O . MET A 1 112 ? 2.374 8.744 -9.255 1.00 94.06 112 MET A O 1
ATOM 900 N N . THR A 1 113 ? 3.936 8.485 -10.850 1.00 95.12 113 THR A N 1
ATOM 901 C CA . THR A 1 113 ? 3.607 7.085 -11.140 1.00 95.12 113 THR A CA 1
ATOM 902 C C . THR A 1 113 ? 4.560 6.174 -10.381 1.00 95.12 113 THR A C 1
ATOM 904 O O . THR A 1 113 ? 5.774 6.308 -10.514 1.00 95.12 113 THR A O 1
ATOM 907 N N . VAL A 1 114 ? 4.010 5.253 -9.595 1.00 94.31 114 VAL A N 1
ATOM 908 C CA . VAL A 1 114 ? 4.755 4.384 -8.682 1.00 94.31 114 VAL A CA 1
ATOM 909 C C . VAL A 1 114 ? 4.326 2.930 -8.876 1.00 94.31 114 VAL A C 1
ATOM 911 O O . VAL A 1 114 ? 3.150 2.640 -9.093 1.00 94.31 114 VAL A O 1
ATOM 914 N N . ASP A 1 115 ? 5.275 1.999 -8.814 1.00 93.50 115 ASP A N 1
ATOM 915 C CA . ASP A 1 115 ? 5.000 0.566 -8.950 1.00 93.50 115 ASP A CA 1
ATOM 916 C C . ASP A 1 115 ? 4.408 -0.032 -7.663 1.00 93.50 115 ASP A C 1
ATOM 918 O O . ASP A 1 115 ? 4.541 0.521 -6.571 1.00 93.50 115 ASP A O 1
ATOM 922 N N . ARG A 1 116 ? 3.796 -1.219 -7.765 1.00 91.88 116 ARG A N 1
ATOM 923 C CA . ARG A 1 116 ? 3.217 -1.944 -6.619 1.00 91.88 116 ARG A CA 1
ATOM 924 C C . ARG A 1 116 ? 4.178 -2.132 -5.438 1.00 91.88 116 ARG A C 1
ATOM 926 O O . ARG A 1 116 ? 3.726 -2.128 -4.301 1.00 91.88 116 ARG A O 1
ATOM 933 N N . SER A 1 117 ? 5.473 -2.313 -5.692 1.00 91.44 117 SER A N 1
ATOM 934 C CA . SER A 1 117 ? 6.500 -2.487 -4.651 1.00 91.44 117 SER A CA 1
ATOM 935 C C . SER A 1 117 ? 6.796 -1.204 -3.872 1.00 91.44 117 SER A C 1
ATOM 937 O O . SER A 1 117 ? 7.243 -1.264 -2.730 1.00 91.44 117 SER A O 1
ATOM 939 N N . ALA A 1 118 ? 6.530 -0.052 -4.479 1.00 93.06 118 ALA A N 1
ATOM 940 C CA . ALA A 1 118 ? 6.806 1.269 -3.940 1.00 93.06 118 ALA A CA 1
ATOM 941 C C . ALA A 1 118 ? 5.540 1.945 -3.374 1.00 93.06 118 ALA A C 1
ATOM 943 O O . ALA A 1 118 ? 5.538 3.145 -3.104 1.00 93.06 118 ALA A O 1
ATOM 944 N N . VAL A 1 119 ? 4.471 1.171 -3.142 1.00 93.12 119 VAL A N 1
ATOM 945 C CA . VAL A 1 119 ? 3.255 1.605 -2.442 1.00 93.12 119 VAL A CA 1
ATOM 946 C C . VAL A 1 119 ? 2.971 0.656 -1.284 1.00 93.12 119 VAL A C 1
ATOM 948 O O . VAL A 1 119 ? 2.882 -0.558 -1.463 1.00 93.12 119 VAL A O 1
ATOM 951 N N . ARG A 1 120 ? 2.784 1.208 -0.085 1.00 92.69 120 ARG A N 1
ATOM 952 C CA . ARG A 1 120 ? 2.441 0.444 1.118 1.00 92.69 120 ARG A CA 1
ATOM 953 C C . ARG A 1 120 ? 1.205 1.021 1.808 1.00 92.69 120 ARG A C 1
ATOM 955 O O . ARG A 1 120 ? 0.938 2.221 1.698 1.00 92.69 120 ARG A O 1
ATOM 962 N N . PRO A 1 121 ? 0.416 0.189 2.510 1.00 91.50 121 PRO A N 1
ATOM 963 C CA . PRO A 1 121 ? -0.727 0.681 3.262 1.00 91.50 121 PRO A CA 1
ATOM 964 C C . PRO A 1 121 ? -0.254 1.655 4.336 1.00 91.50 121 PRO A C 1
ATOM 966 O O . PRO A 1 121 ? 0.748 1.409 5.007 1.00 91.50 121 PRO A O 1
ATOM 969 N N . LEU A 1 122 ? -0.998 2.748 4.514 1.00 85.31 122 LEU A N 1
ATOM 970 C CA . LEU A 1 122 ? -0.742 3.679 5.605 1.00 85.31 122 LEU A CA 1
ATOM 971 C C . LEU A 1 122 ? -0.846 2.890 6.923 1.00 85.31 122 LEU A C 1
ATOM 973 O O . LEU A 1 122 ? -1.884 2.252 7.151 1.00 85.31 122 LEU A O 1
ATOM 977 N N . PRO A 1 123 ? 0.174 2.897 7.801 1.00 76.50 123 PRO A N 1
ATOM 978 C CA . PRO A 1 123 ? 0.070 2.254 9.097 1.00 76.50 123 PRO A CA 1
ATOM 979 C C . PRO A 1 123 ? -1.046 2.960 9.861 1.00 76.50 123 PRO A C 1
ATOM 981 O O . PRO A 1 123 ? -0.879 4.065 10.379 1.00 76.50 123 PRO A O 1
ATOM 984 N N . SER A 1 124 ? -2.228 2.339 9.906 1.00 61.84 124 SER A N 1
ATOM 985 C CA . SER A 1 124 ? -3.338 2.872 10.676 1.00 61.84 124 SER A CA 1
ATOM 986 C C . SER A 1 124 ? -2.905 2.825 12.138 1.00 61.84 124 SER A C 1
ATOM 988 O O . SER A 1 124 ? -2.981 1.772 12.782 1.00 61.84 124 SER A O 1
ATOM 990 N N . LYS A 1 125 ? -2.426 3.951 12.677 1.00 58.75 125 LYS A N 1
ATOM 991 C CA . LYS A 1 125 ? -2.339 4.153 14.119 1.00 58.75 125 LYS A CA 1
ATOM 992 C C . LYS A 1 125 ? -3.767 3.982 14.624 1.00 58.75 125 LYS A C 1
ATOM 994 O O . LYS A 1 125 ? -4.596 4.884 14.510 1.00 58.75 125 LYS A O 1
ATOM 999 N N . ARG A 1 126 ? -4.099 2.776 15.097 1.00 51.69 126 ARG A N 1
ATOM 1000 C CA . ARG A 1 126 ? -5.373 2.482 15.751 1.00 51.69 126 ARG A CA 1
ATOM 1001 C C . ARG A 1 126 ? -5.479 3.467 16.907 1.00 51.69 126 ARG A C 1
ATOM 1003 O O . ARG A 1 126 ? -4.784 3.297 17.897 1.00 51.69 126 ARG A O 1
ATOM 1010 N N . LYS A 1 127 ? -6.273 4.523 16.708 1.00 52.84 127 LYS A N 1
ATOM 1011 C CA . LYS A 1 127 ? -6.713 5.555 17.660 1.00 52.84 127 LYS A CA 1
ATOM 1012 C C . LYS A 1 127 ? -6.190 5.357 19.095 1.00 52.84 127 LYS A C 1
ATOM 1014 O O . LYS A 1 127 ? -6.932 4.904 19.961 1.00 52.84 127 LYS A O 1
ATOM 1019 N N . ARG A 1 128 ? -4.927 5.711 19.345 1.00 47.06 128 ARG A N 1
ATOM 1020 C CA . ARG A 1 128 ? -4.385 6.072 20.664 1.00 47.06 128 ARG A CA 1
ATOM 1021 C C . ARG A 1 128 ? -3.013 6.730 20.499 1.00 47.06 128 ARG A C 1
ATOM 1023 O O . ARG A 1 128 ? -2.015 6.241 20.999 1.00 47.06 128 ARG A O 1
ATOM 1030 N N . GLU A 1 129 ? -2.984 7.844 19.788 1.00 40.28 129 GLU A N 1
ATOM 1031 C CA . GLU A 1 129 ? -2.015 8.907 20.047 1.00 40.28 129 GLU A CA 1
ATOM 1032 C C . GLU A 1 129 ? -2.718 10.235 19.756 1.00 40.28 129 GLU A C 1
ATOM 1034 O O . GLU A 1 129 ? -3.291 10.377 18.672 1.00 40.28 129 GLU A O 1
ATOM 1039 N N . PRO A 1 130 ? -2.775 11.169 20.717 1.00 46.19 130 PRO A N 1
ATOM 1040 C CA . PRO A 1 130 ? -3.203 12.528 20.441 1.00 46.19 130 PRO A CA 1
ATOM 1041 C C . PRO A 1 130 ? -2.060 13.243 19.712 1.00 46.19 130 PRO A C 1
ATOM 1043 O O . PRO A 1 130 ? -1.013 13.492 20.302 1.00 46.19 130 PRO A O 1
ATOM 1046 N N . GLU A 1 131 ? -2.244 13.554 18.429 1.00 43.78 131 GLU A N 1
ATOM 1047 C CA . GLU A 1 131 ? -1.369 14.522 17.765 1.00 43.78 131 GLU A CA 1
ATOM 1048 C C . GLU A 1 131 ? -1.613 15.935 18.325 1.00 43.78 131 GLU A C 1
ATOM 1050 O O . GLU A 1 131 ? -2.772 16.310 18.542 1.00 43.78 131 GLU A O 1
ATOM 1055 N N . PRO A 1 132 ? -0.553 16.736 18.537 1.00 43.94 132 PRO A N 1
ATOM 1056 C CA . PRO A 1 132 ? -0.677 18.158 18.817 1.00 43.94 132 PRO A CA 1
ATOM 1057 C C . PRO A 1 132 ? -1.086 18.900 17.537 1.00 43.94 132 PRO A C 1
ATOM 1059 O O . PRO A 1 132 ? -0.327 18.990 16.575 1.00 43.94 132 PRO A O 1
ATOM 1062 N N . ALA A 1 133 ? -2.311 19.422 17.534 1.00 41.34 133 ALA A N 1
ATOM 1063 C CA . ALA A 1 133 ? -2.836 20.246 16.458 1.00 41.34 133 ALA A CA 1
ATOM 1064 C C . ALA A 1 133 ? -2.074 21.577 16.339 1.00 41.34 133 ALA A C 1
ATOM 1066 O O . ALA A 1 133 ? -1.736 22.219 17.336 1.00 41.34 133 ALA A O 1
ATOM 1067 N N . ALA A 1 134 ? -1.851 21.968 15.086 1.00 42.06 134 ALA A N 1
ATOM 1068 C CA . ALA A 1 134 ? -1.275 23.227 14.652 1.00 42.06 134 ALA A CA 1
ATOM 1069 C C . ALA A 1 134 ? -1.980 24.457 15.253 1.00 42.06 134 ALA A C 1
ATOM 1071 O O . ALA A 1 134 ? -3.197 24.489 15.442 1.00 42.06 134 ALA A O 1
ATOM 1072 N N . ALA A 1 135 ? -1.176 25.484 15.517 1.00 45.16 135 ALA A N 1
ATOM 1073 C CA . ALA A 1 135 ? -1.584 26.772 16.047 1.00 45.16 135 ALA A CA 1
ATOM 1074 C C . ALA A 1 135 ? -2.276 27.634 14.983 1.00 45.16 135 ALA A C 1
ATOM 1076 O O . ALA A 1 135 ? -1.633 28.002 14.006 1.00 45.16 135 ALA A O 1
ATOM 1077 N N . LEU A 1 136 ? -3.528 28.034 15.234 1.00 37.34 136 LEU A N 1
ATOM 1078 C CA . LEU A 1 136 ? -4.123 29.275 14.723 1.00 37.34 136 LEU A CA 1
ATOM 1079 C C . LEU A 1 136 ? -5.108 29.871 15.758 1.00 37.34 136 LEU A C 1
ATOM 1081 O O . LEU A 1 136 ? -6.131 29.280 16.085 1.00 37.34 136 LEU A O 1
ATOM 1085 N N . SER A 1 137 ? -4.721 31.048 16.263 1.00 42.81 137 SER A N 1
ATOM 1086 C CA . SER A 1 137 ? -5.501 32.212 16.737 1.00 42.81 137 SER A CA 1
ATOM 1087 C C . SER A 1 137 ? -6.741 32.073 17.654 1.00 42.81 137 SER A C 1
ATOM 1089 O O . SER A 1 137 ? -7.831 31.727 17.213 1.00 42.81 137 SER A O 1
ATOM 1091 N N . ASN A 1 138 ? -6.554 32.576 18.885 1.00 45.91 138 ASN A N 1
ATOM 1092 C CA . ASN A 1 138 ? -7.419 33.441 19.717 1.00 45.91 138 ASN A CA 1
ATOM 1093 C C . ASN A 1 138 ? -8.897 33.076 20.003 1.00 45.91 138 ASN A C 1
ATOM 1095 O O . ASN A 1 138 ? -9.790 33.500 19.277 1.00 45.91 138 ASN A O 1
ATOM 1099 N N . ALA A 1 139 ? -9.150 32.506 21.193 1.00 42.88 139 ALA A N 1
ATOM 1100 C CA . ALA A 1 139 ? -10.206 32.917 22.145 1.00 42.88 139 ALA A CA 1
ATOM 1101 C C . ALA A 1 139 ? -9.995 32.219 23.517 1.00 42.88 139 ALA A C 1
ATOM 1103 O O . ALA A 1 139 ? -9.514 31.084 23.540 1.00 42.88 139 ALA A O 1
ATOM 1104 N N . PRO A 1 140 ? -10.327 32.845 24.667 1.00 51.31 140 PRO A N 1
ATOM 1105 C CA . PRO A 1 140 ? -10.016 32.294 25.983 1.00 51.31 140 PRO A CA 1
ATOM 1106 C C . PRO A 1 140 ? -11.176 31.444 26.509 1.00 51.31 140 PRO A C 1
ATOM 1108 O O . PRO A 1 140 ? -12.214 31.992 26.855 1.00 51.31 140 PRO A O 1
ATOM 1111 N N . VAL A 1 141 ? -11.002 30.128 26.647 1.00 44.34 141 VAL A N 1
ATOM 1112 C CA . VAL A 1 141 ? -11.820 29.332 27.578 1.00 44.34 141 VAL A CA 1
ATOM 1113 C C . VAL A 1 141 ? -11.015 28.168 28.147 1.00 44.34 141 VAL A C 1
ATOM 1115 O O . VAL A 1 141 ? -10.674 27.195 27.478 1.00 44.34 141 VAL A O 1
ATOM 1118 N N . THR A 1 142 ? -10.710 28.281 29.432 1.00 53.84 142 THR A N 1
ATOM 1119 C CA . THR A 1 142 ? -10.214 27.200 30.273 1.00 53.84 142 THR A CA 1
ATOM 1120 C C . THR A 1 142 ? -11.332 26.184 30.503 1.00 53.84 142 THR A C 1
ATOM 1122 O O . THR A 1 142 ? -12.259 26.448 31.266 1.00 53.84 142 THR A O 1
ATOM 1125 N N . SER A 1 143 ? -11.238 25.003 29.899 1.00 49.66 143 SER A N 1
ATOM 1126 C CA . SER A 1 143 ? -11.934 23.817 30.409 1.00 49.66 143 SER A CA 1
ATOM 1127 C C . SER A 1 143 ? -11.136 22.562 30.076 1.00 49.66 143 SER A C 1
ATOM 1129 O O . SER A 1 143 ? -11.132 22.083 28.942 1.00 49.66 143 SER A O 1
ATOM 1131 N N . THR A 1 144 ? -10.431 22.033 31.071 1.00 55.81 144 THR A N 1
ATOM 1132 C CA . THR A 1 144 ? -9.824 20.705 31.009 1.00 55.81 144 THR A CA 1
ATOM 1133 C C . THR A 1 144 ? -10.922 19.639 31.179 1.00 55.81 144 THR A C 1
ATOM 1135 O O . THR A 1 144 ? -11.830 19.807 31.992 1.00 55.81 144 THR A O 1
ATOM 1138 N N . PRO A 1 145 ? -10.876 18.515 30.443 1.00 60.47 145 PRO A N 1
ATOM 1139 C CA . PRO A 1 145 ? -11.987 17.556 30.363 1.00 60.47 145 PRO A CA 1
ATOM 1140 C C . PRO A 1 145 ? -12.152 16.611 31.576 1.00 60.47 145 PRO A C 1
ATOM 1142 O O . PRO A 1 145 ? -12.800 15.578 31.445 1.00 60.47 145 PRO A O 1
ATOM 1145 N N . HIS A 1 146 ? -11.573 16.915 32.746 1.00 53.75 146 HIS A N 1
ATOM 1146 C CA . HIS A 1 146 ? -11.514 15.971 33.880 1.00 53.75 146 HIS A CA 1
ATOM 1147 C C . HIS A 1 146 ? -12.059 16.486 35.222 1.00 53.75 146 HIS A C 1
ATOM 1149 O O . HIS A 1 146 ? -11.911 15.795 36.226 1.00 53.75 146 HIS A O 1
ATOM 1155 N N . VAL A 1 147 ? -12.734 17.638 35.269 1.00 52.62 147 VAL A N 1
ATOM 1156 C CA . VAL A 1 147 ? -13.359 18.126 36.512 1.00 52.62 147 VAL A CA 1
ATOM 1157 C C . VAL A 1 147 ? -14.783 18.608 36.231 1.00 52.62 147 VAL A C 1
ATOM 1159 O O . VAL A 1 147 ? -15.009 19.746 35.836 1.00 52.62 147 VAL A O 1
ATOM 1162 N N . ILE A 1 148 ? -15.762 17.720 36.426 1.00 61.16 148 ILE A N 1
ATOM 1163 C CA . ILE A 1 148 ? -17.191 18.067 36.445 1.00 61.16 148 ILE A CA 1
ATOM 1164 C C . ILE A 1 148 ? -17.546 18.432 37.889 1.00 61.16 148 ILE A C 1
ATOM 1166 O O . ILE A 1 148 ? -18.143 17.648 38.619 1.00 61.16 148 ILE A O 1
ATOM 1170 N N . SER A 1 149 ? -17.131 19.615 38.328 1.00 60.84 149 SER A N 1
ATOM 1171 C CA . SER A 1 149 ? -17.608 20.220 39.574 1.00 60.84 149 SER A CA 1
ATOM 1172 C C . SER A 1 149 ? -18.105 21.631 39.278 1.00 60.84 149 SER A C 1
ATOM 1174 O O . SER A 1 149 ? -17.509 22.624 39.683 1.00 60.84 149 SER A O 1
ATOM 1176 N N . GLY A 1 150 ? -19.185 21.712 38.504 1.00 65.94 150 GLY A N 1
ATOM 1177 C CA . GLY A 1 150 ? -20.030 22.900 38.429 1.00 65.94 150 GLY A CA 1
ATOM 1178 C C . GLY A 1 150 ? -21.386 22.563 39.054 1.00 65.94 150 GLY A C 1
ATOM 1179 O O . GLY A 1 150 ? -21.898 21.473 38.777 1.00 65.94 150 GLY A O 1
ATOM 1180 N N . PRO A 1 151 ? -21.973 23.421 39.910 1.00 60.25 151 PRO A N 1
ATOM 1181 C CA . PRO A 1 151 ? -23.301 23.171 40.460 1.00 60.25 151 PRO A CA 1
ATOM 1182 C C . PRO A 1 151 ? -24.312 23.074 39.314 1.00 60.25 151 PRO A C 1
ATOM 1184 O O . PRO A 1 151 ? -24.338 23.922 38.423 1.00 60.25 151 PRO A O 1
ATOM 1187 N N . ALA A 1 152 ? -25.124 22.015 39.318 1.00 60.09 152 ALA A N 1
ATOM 1188 C CA . ALA A 1 152 ? -26.138 21.786 38.299 1.00 60.09 152 ALA A CA 1
ATOM 1189 C C . ALA A 1 152 ? -27.114 22.974 38.255 1.00 60.09 152 ALA A C 1
ATOM 1191 O O . ALA A 1 152 ? -27.903 23.170 39.179 1.00 60.09 152 ALA A O 1
ATOM 1192 N N . SER A 1 153 ? -27.082 23.765 37.180 1.00 65.44 153 SER A N 1
ATOM 1193 C CA . SER A 1 153 ? -28.118 24.756 36.907 1.00 65.44 153 SER A CA 1
ATOM 1194 C C . SER A 1 153 ? -29.389 24.021 36.474 1.00 65.44 153 SER A C 1
ATOM 1196 O O . SER A 1 153 ? -29.566 23.623 35.323 1.00 65.44 153 SER A O 1
ATOM 1198 N N . ILE A 1 154 ? -30.285 23.775 37.429 1.00 60.81 154 ILE A N 1
ATOM 1199 C CA . ILE A 1 154 ? -31.621 23.258 37.133 1.00 60.81 154 ILE A CA 1
ATOM 1200 C C . ILE A 1 154 ? -32.392 24.335 36.367 1.00 60.81 154 ILE A C 1
ATOM 1202 O O . ILE A 1 154 ? -32.651 25.419 36.882 1.00 60.81 154 ILE A O 1
ATOM 1206 N N . ASN A 1 155 ? -32.767 24.021 35.128 1.00 56.44 155 ASN A N 1
ATOM 1207 C CA . ASN A 1 155 ? -33.635 24.859 34.313 1.00 56.44 155 ASN A CA 1
ATOM 1208 C C . ASN A 1 155 ? -35.056 24.873 34.935 1.00 56.44 155 ASN A C 1
ATOM 1210 O O . ASN A 1 155 ? -35.698 23.816 34.980 1.00 56.44 155 ASN A O 1
ATOM 1214 N N . PRO A 1 156 ? -35.575 26.019 35.424 1.00 62.88 156 PRO A N 1
ATOM 1215 C CA . PRO A 1 156 ? -36.850 26.086 36.149 1.00 62.88 156 PRO A CA 1
ATOM 1216 C C . PRO A 1 156 ? -38.067 25.705 35.290 1.00 62.88 156 PRO A C 1
ATOM 1218 O O . PRO A 1 156 ? -39.110 25.338 35.829 1.00 62.88 156 PRO A O 1
ATOM 1221 N N . ASN A 1 157 ? -37.929 25.691 33.960 1.00 58.09 157 ASN A N 1
ATOM 1222 C CA . ASN A 1 157 ? -39.007 25.301 33.051 1.00 58.09 157 ASN A CA 1
ATOM 1223 C C . ASN A 1 157 ? -39.243 23.771 32.996 1.00 58.09 157 ASN A C 1
ATOM 1225 O O . ASN A 1 157 ? -4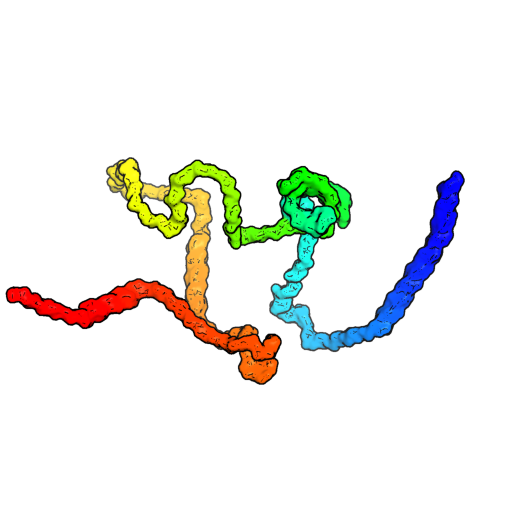0.286 23.312 32.542 1.00 58.09 157 ASN A O 1
ATOM 1229 N N . ALA A 1 158 ? -38.308 22.954 33.506 1.00 59.62 158 ALA A N 1
ATOM 1230 C CA . ALA A 1 158 ? -38.454 21.494 33.544 1.00 59.62 158 ALA A CA 1
ATOM 1231 C C . ALA A 1 158 ? -39.361 20.995 34.688 1.00 59.62 158 ALA A C 1
ATOM 1233 O O . ALA A 1 158 ? -39.900 19.889 34.612 1.00 59.62 158 ALA A O 1
ATOM 1234 N N . GLN A 1 159 ? -39.560 21.798 35.741 1.00 56.38 159 GLN A N 1
ATOM 1235 C CA . GLN A 1 159 ? -40.450 21.440 36.855 1.00 56.38 159 GLN A CA 1
ATOM 1236 C C . GLN A 1 159 ? -41.923 21.778 36.587 1.00 56.38 159 GLN A C 1
ATOM 1238 O O . GLN A 1 159 ? -42.803 21.182 37.208 1.00 56.38 159 GLN A O 1
ATOM 1243 N N . ALA A 1 160 ? -42.210 22.654 35.618 1.00 57.41 160 ALA A N 1
ATOM 1244 C CA . ALA A 1 160 ? -43.577 22.949 35.189 1.00 57.41 160 ALA A CA 1
ATOM 1245 C C . ALA A 1 160 ? -44.244 21.748 34.485 1.00 57.41 160 ALA A C 1
ATOM 1247 O O . ALA A 1 160 ? -45.447 21.550 34.614 1.00 57.41 160 ALA A O 1
ATOM 1248 N N . ALA A 1 161 ? -43.464 20.875 33.836 1.00 54.56 161 ALA A N 1
ATOM 1249 C CA . ALA A 1 161 ? -43.978 19.672 33.172 1.00 54.56 161 ALA A CA 1
ATOM 1250 C C . ALA A 1 161 ? -44.285 18.498 34.128 1.00 54.56 161 ALA A C 1
ATOM 1252 O O . ALA A 1 161 ? -44.818 17.479 33.698 1.00 54.56 161 ALA A O 1
ATOM 1253 N N . ARG A 1 162 ? -43.936 18.605 35.420 1.00 55.81 162 ARG A N 1
ATOM 1254 C CA . ARG A 1 162 ? -44.083 17.522 36.417 1.00 55.81 162 ARG A CA 1
ATOM 1255 C C . ARG A 1 162 ? -45.216 17.753 37.423 1.00 55.81 162 ARG A C 1
ATOM 1257 O O . ARG A 1 162 ? -45.489 16.857 38.212 1.00 55.81 162 ARG A O 1
ATOM 1264 N N . LYS A 1 163 ? -45.869 18.923 37.417 1.00 50.62 163 LYS A N 1
ATOM 1265 C CA . LYS A 1 163 ? -46.948 19.256 38.369 1.00 50.62 163 LYS A CA 1
ATOM 1266 C C . LYS A 1 163 ? -48.372 18.991 37.860 1.00 50.62 163 LYS A C 1
ATOM 1268 O O . LYS A 1 163 ? -49.300 19.137 38.642 1.00 50.62 163 LYS A O 1
ATOM 1273 N N . ASN A 1 164 ? -48.541 18.524 36.619 1.00 49.41 164 ASN A N 1
ATOM 1274 C CA . ASN A 1 164 ? -49.862 18.227 36.037 1.00 49.41 164 ASN A CA 1
ATOM 1275 C C . ASN A 1 164 ? -50.176 16.726 35.895 1.00 49.41 164 ASN A C 1
ATOM 1277 O O . ASN A 1 164 ? -51.033 16.359 35.101 1.00 49.41 164 ASN A O 1
ATOM 1281 N N . THR A 1 165 ? -49.506 15.842 36.638 1.00 46.16 165 THR A N 1
ATOM 1282 C CA . THR A 1 165 ? -49.829 14.403 36.617 1.00 46.16 165 THR A CA 1
ATOM 1283 C C . THR A 1 165 ? -49.939 13.866 38.037 1.00 46.16 165 THR A C 1
ATOM 1285 O O . THR A 1 165 ? -49.079 13.132 38.523 1.00 46.16 165 THR A O 1
ATOM 1288 N N . THR A 1 166 ? -50.983 14.300 38.734 1.00 44.31 166 THR A N 1
ATOM 1289 C CA . THR A 1 166 ? -51.506 13.608 39.910 1.00 44.31 166 THR A CA 1
ATOM 1290 C C . THR A 1 166 ? -52.465 12.518 39.443 1.00 44.31 166 THR A C 1
ATOM 1292 O O . THR A 1 166 ? -53.443 12.841 38.781 1.00 44.31 166 THR A O 1
ATOM 1295 N N . ASN A 1 167 ? -52.164 11.275 39.829 1.00 48.00 167 ASN A N 1
ATOM 1296 C CA . ASN A 1 167 ? -53.057 10.113 39.890 1.00 48.00 167 ASN A CA 1
ATOM 1297 C C . ASN A 1 167 ? -53.924 9.835 38.654 1.00 48.00 167 ASN A C 1
ATOM 1299 O O . ASN A 1 167 ? -55.065 10.275 38.593 1.00 48.00 167 ASN A O 1
ATOM 1303 N N . ASP A 1 168 ? -53.433 8.977 37.763 1.00 37.78 168 ASP A N 1
ATOM 1304 C CA . ASP A 1 168 ? -54.188 7.753 37.497 1.00 37.78 168 ASP A CA 1
ATOM 1305 C C . ASP A 1 168 ? -53.237 6.638 37.056 1.00 37.78 168 ASP A C 1
ATOM 1307 O O . ASP A 1 168 ? -52.273 6.859 36.314 1.00 37.78 168 ASP A O 1
ATOM 1311 N N . ASP A 1 169 ? -53.476 5.457 37.608 1.00 51.97 169 ASP A N 1
ATOM 1312 C CA . ASP A 1 169 ? -52.831 4.215 37.218 1.00 51.97 169 ASP A CA 1
ATOM 1313 C C . ASP A 1 169 ? -53.285 3.842 35.797 1.00 51.97 169 ASP A C 1
ATOM 1315 O O . ASP A 1 169 ? -54.354 4.234 35.346 1.00 51.97 169 ASP A O 1
ATOM 1319 N N . THR A 1 170 ? -52.484 3.028 35.109 1.00 54.31 170 THR A N 1
ATOM 1320 C CA . THR A 1 170 ? -52.737 2.439 33.774 1.00 54.31 170 THR A CA 1
ATOM 1321 C C . THR A 1 170 ? -52.580 3.327 32.532 1.00 54.31 170 THR A C 1
ATOM 1323 O O . THR A 1 170 ? -53.548 3.588 31.838 1.00 54.31 170 THR A O 1
ATOM 1326 N N . GLU A 1 171 ? -51.333 3.584 32.099 1.00 51.22 171 GLU A N 1
ATOM 1327 C CA . GLU A 1 171 ? -51.025 3.598 30.651 1.00 51.22 171 GLU A CA 1
ATOM 1328 C C . GLU A 1 171 ? -49.640 2.992 30.314 1.00 51.22 171 GLU A C 1
ATOM 1330 O O . GLU A 1 171 ? -48.649 3.220 31.021 1.00 51.22 171 GLU A O 1
ATOM 1335 N N . PRO A 1 172 ? -49.535 2.184 29.236 1.00 59.69 172 PRO A N 1
ATOM 1336 C CA . PRO A 1 172 ? -48.316 1.468 28.882 1.00 59.69 172 PRO A CA 1
ATOM 1337 C C . PRO A 1 172 ? -47.254 2.409 28.298 1.00 59.69 172 PRO A C 1
ATOM 1339 O O . PRO A 1 172 ? -47.449 3.074 27.282 1.00 59.69 172 PRO A O 1
ATOM 1342 N N . LYS A 1 173 ? -46.067 2.413 28.915 1.00 60.88 173 LYS A N 1
ATOM 1343 C CA . LYS A 1 173 ? -44.888 3.138 28.419 1.00 60.88 173 LYS A CA 1
ATOM 1344 C C . LYS A 1 173 ? -44.559 2.704 26.984 1.00 60.88 173 LYS A C 1
ATOM 1346 O O . LYS A 1 173 ? -44.302 1.526 26.738 1.00 60.88 173 LYS A O 1
ATOM 1351 N N . GLN A 1 174 ? -44.519 3.671 26.067 1.00 61.53 174 GLN A N 1
ATOM 1352 C CA . GLN A 1 174 ? -44.161 3.495 24.656 1.00 61.53 174 GLN A CA 1
ATOM 1353 C C . GLN A 1 174 ? -42.848 2.706 24.510 1.00 61.53 174 GLN A C 1
ATOM 1355 O O . GLN A 1 174 ? -41.801 3.101 25.034 1.00 61.53 174 GLN A O 1
ATOM 1360 N N . ALA A 1 175 ? -42.907 1.572 23.809 1.00 60.88 175 ALA A N 1
ATOM 1361 C CA . ALA A 1 175 ? -41.755 0.711 23.580 1.00 60.88 175 ALA A CA 1
ATOM 1362 C C . ALA A 1 175 ? -40.716 1.446 22.719 1.00 60.88 175 ALA A C 1
ATOM 1364 O O . ALA A 1 175 ? -41.004 1.889 21.607 1.00 60.88 175 ALA A O 1
ATOM 1365 N N . SER A 1 176 ? -39.488 1.576 23.224 1.00 63.03 176 SER A N 1
ATOM 1366 C CA . SER A 1 176 ? -38.405 2.182 22.455 1.00 63.03 176 SER A CA 1
ATOM 1367 C C . SER A 1 176 ? -38.117 1.353 21.196 1.00 63.03 176 SER A C 1
ATOM 1369 O O . SER A 1 176 ? -38.021 0.127 21.235 1.00 63.03 176 SER A O 1
ATOM 1371 N N . ARG A 1 177 ? -37.948 2.036 20.057 1.00 62.56 177 ARG A N 1
ATOM 1372 C CA . ARG A 1 177 ? -37.718 1.458 18.715 1.00 62.56 177 ARG A CA 1
ATOM 1373 C C . ARG A 1 177 ? -36.374 0.717 18.564 1.00 62.56 177 ARG A C 1
ATOM 1375 O O . ARG A 1 177 ? -36.006 0.314 17.466 1.00 62.56 177 ARG A O 1
ATOM 1382 N N . VAL A 1 178 ? -35.634 0.520 19.654 1.00 62.91 178 VAL A N 1
ATOM 1383 C CA . VAL A 1 178 ? -34.408 -0.281 19.679 1.00 62.91 178 VAL A CA 1
ATOM 1384 C C . VAL A 1 178 ? -34.762 -1.644 20.275 1.00 62.91 178 VAL A C 1
ATOM 1386 O O . VAL A 1 178 ? -35.099 -1.704 21.460 1.00 62.91 178 VAL A O 1
ATOM 1389 N N . PRO A 1 179 ? -34.690 -2.750 19.508 1.00 61.09 179 PRO A N 1
ATOM 1390 C CA . PRO A 1 179 ? -34.988 -4.086 20.008 1.00 61.09 179 PRO A CA 1
ATOM 1391 C C . PRO A 1 179 ? -33.903 -4.541 20.995 1.00 61.09 179 PRO A C 1
ATOM 1393 O O . PRO A 1 179 ? -33.035 -5.354 20.692 1.00 61.09 179 PRO A O 1
ATOM 1396 N N . ASN A 1 180 ? -33.978 -4.056 22.231 1.00 63.06 180 ASN A N 1
ATOM 1397 C CA . ASN A 1 180 ? -33.193 -4.526 23.366 1.00 63.06 180 ASN A CA 1
ATOM 1398 C C . ASN A 1 180 ? -33.778 -5.844 23.903 1.00 63.06 180 ASN A C 1
ATOM 1400 O O . ASN A 1 180 ? -34.033 -5.988 25.098 1.00 63.06 180 ASN A O 1
ATOM 1404 N N . LYS A 1 181 ? -34.002 -6.834 23.026 1.00 64.44 181 LYS A N 1
ATOM 1405 C CA . LYS A 1 181 ? -34.431 -8.187 23.415 1.00 64.44 181 LYS A CA 1
ATOM 1406 C C . LYS A 1 181 ? -33.281 -8.901 24.138 1.00 64.44 181 LYS A C 1
ATOM 1408 O O . LYS A 1 181 ? -32.524 -9.671 23.557 1.00 64.44 181 LYS A O 1
ATOM 1413 N N . GLY A 1 182 ? -33.102 -8.588 25.421 1.00 66.94 182 GLY A N 1
ATOM 1414 C CA . GLY A 1 182 ? -32.254 -9.331 26.359 1.00 66.94 182 GLY A CA 1
ATOM 1415 C C . GLY A 1 182 ? -30.737 -9.197 26.178 1.00 66.94 182 GLY A C 1
ATOM 1416 O O . GLY A 1 182 ? -30.001 -9.797 26.952 1.00 66.94 182 GLY A O 1
ATOM 1417 N N . ILE A 1 183 ? -30.241 -8.408 25.220 1.00 70.62 183 ILE A N 1
ATOM 1418 C CA . ILE A 1 183 ? -28.794 -8.241 24.971 1.00 70.62 183 ILE A CA 1
ATOM 1419 C C . ILE A 1 183 ? -28.084 -7.634 26.191 1.00 70.62 183 ILE A C 1
ATOM 1421 O O . ILE A 1 183 ? -26.985 -8.060 26.544 1.00 70.62 183 ILE A O 1
ATOM 1425 N N . LEU A 1 184 ? -28.730 -6.688 26.880 1.00 74.62 184 LEU A N 1
ATOM 1426 C CA . LEU A 1 184 ? -28.179 -6.063 28.084 1.00 74.62 184 LEU A CA 1
ATOM 1427 C C . LEU A 1 184 ? -28.098 -7.057 29.254 1.00 74.62 184 LEU A C 1
ATOM 1429 O O . LEU A 1 184 ? -27.080 -7.127 29.934 1.00 74.62 184 LEU A O 1
ATOM 1433 N N . LYS A 1 185 ? -29.129 -7.900 29.416 1.00 76.75 185 LYS A N 1
ATOM 1434 C CA . LYS A 1 185 ? -29.151 -8.972 30.425 1.00 76.75 185 LYS A CA 1
ATOM 1435 C C . LYS A 1 185 ? -28.110 -10.056 30.126 1.00 76.75 185 LYS A C 1
ATOM 1437 O O . LYS A 1 185 ? -27.434 -10.509 31.038 1.00 76.75 185 LYS A O 1
ATOM 1442 N N . LYS A 1 186 ? -27.916 -10.416 28.850 1.00 82.56 186 LYS A N 1
ATOM 1443 C CA . LYS A 1 186 ? -26.851 -11.339 28.416 1.00 82.56 186 LYS A CA 1
ATOM 1444 C C . LYS A 1 186 ? -25.461 -10.778 28.720 1.00 82.56 186 LYS A C 1
ATOM 1446 O O . LYS A 1 186 ? -24.627 -11.486 29.264 1.00 82.56 186 LYS A O 1
ATOM 1451 N N . ARG A 1 187 ? -25.213 -9.497 28.424 1.00 83.25 187 ARG A N 1
ATOM 1452 C CA . ARG A 1 187 ? -23.929 -8.844 28.736 1.00 83.25 187 ARG A CA 1
ATOM 1453 C C . ARG A 1 187 ? -23.672 -8.747 30.242 1.00 83.25 187 ARG A C 1
ATOM 1455 O O . ARG A 1 187 ? -22.551 -9.009 30.660 1.00 83.25 187 ARG A O 1
ATOM 1462 N N . ALA A 1 188 ? -24.697 -8.444 31.038 1.00 87.25 188 ALA A N 1
ATOM 1463 C CA . ALA A 1 188 ? -24.599 -8.436 32.497 1.00 87.25 188 ALA A CA 1
ATOM 1464 C C . ALA A 1 188 ? -24.313 -9.838 33.068 1.00 87.25 188 ALA A C 1
ATOM 1466 O O . ALA A 1 188 ? -23.393 -9.992 33.866 1.00 87.25 188 ALA A O 1
ATOM 1467 N N . ASN A 1 189 ? -25.020 -10.873 32.600 1.00 90.19 189 ASN A N 1
ATOM 1468 C CA . ASN A 1 189 ? -24.773 -12.253 33.028 1.00 90.19 189 ASN A CA 1
ATOM 1469 C C . ASN A 1 189 ? -23.373 -12.740 32.634 1.00 90.19 189 ASN A C 1
ATOM 1471 O O . ASN A 1 189 ? -22.686 -13.319 33.466 1.00 90.19 189 ASN A O 1
ATOM 1475 N N . ASN A 1 190 ? -22.902 -12.435 31.419 1.00 88.38 190 ASN A N 1
ATOM 1476 C CA . ASN A 1 190 ? -21.539 -12.775 30.998 1.00 88.38 190 ASN A CA 1
ATOM 1477 C C . ASN A 1 190 ? -20.468 -12.085 31.861 1.00 88.38 190 ASN A C 1
ATOM 1479 O O . ASN A 1 190 ? -19.395 -12.647 32.074 1.00 88.38 190 ASN A O 1
ATOM 1483 N N . TRP A 1 191 ? -20.741 -10.871 32.347 1.00 79.00 191 TRP A N 1
ATOM 1484 C CA . TRP A 1 191 ? -19.828 -10.148 33.231 1.00 79.00 191 TRP A CA 1
ATOM 1485 C C . TRP A 1 191 ? -19.824 -10.724 34.654 1.00 79.00 191 TRP A C 1
ATOM 1487 O O . TRP A 1 191 ? -18.754 -10.912 35.235 1.00 79.00 191 TRP A O 1
ATOM 1497 N N . ASN A 1 192 ? -20.995 -11.104 35.171 1.00 88.12 192 ASN A N 1
ATOM 1498 C CA . ASN A 1 192 ? -21.112 -11.813 36.447 1.00 88.12 192 ASN A CA 1
ATOM 1499 C C . ASN A 1 192 ? -20.416 -13.187 36.399 1.00 88.12 192 ASN A C 1
ATOM 1501 O O . ASN A 1 192 ? -19.673 -13.528 37.317 1.00 88.12 192 ASN A O 1
ATOM 1505 N N . ASP A 1 193 ? -20.561 -13.935 35.300 1.00 86.19 193 ASP A N 1
ATOM 1506 C CA . ASP A 1 193 ? -19.859 -15.207 35.078 1.00 86.19 193 ASP A CA 1
ATOM 1507 C C . ASP A 1 193 ? -18.336 -15.034 35.008 1.00 86.19 193 ASP A C 1
ATOM 1509 O O . ASP A 1 193 ? -17.581 -15.895 3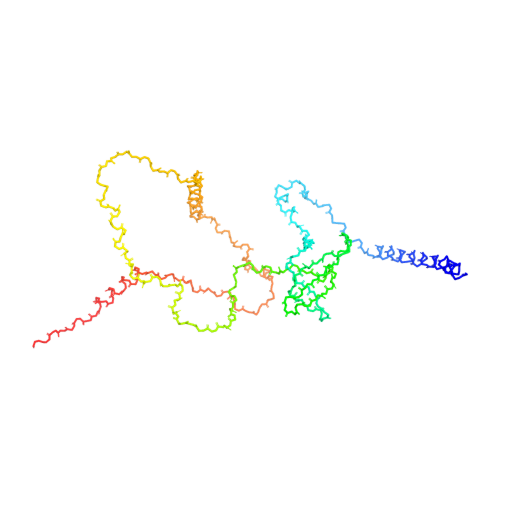5.468 1.00 86.19 193 ASP A O 1
ATOM 1513 N N . PHE A 1 194 ? -17.865 -13.920 34.443 1.00 83.06 194 PHE A N 1
ATOM 1514 C CA . PHE A 1 194 ? -16.444 -13.586 34.410 1.00 83.06 194 PHE A CA 1
ATOM 1515 C C . PHE A 1 194 ? -15.896 -13.296 35.815 1.00 83.06 194 PHE A C 1
ATOM 1517 O O . PHE A 1 194 ? -14.858 -13.851 36.182 1.00 83.06 194 PHE A O 1
ATOM 1524 N N . GLN A 1 195 ? -16.600 -12.507 36.636 1.00 83.19 195 GLN A N 1
ATOM 1525 C CA . GLN A 1 195 ? -16.200 -12.281 38.031 1.00 83.19 195 GLN A CA 1
ATOM 1526 C C . GLN A 1 195 ? -16.227 -13.571 38.860 1.00 83.19 195 GLN A C 1
ATOM 1528 O O . GLN A 1 195 ? -15.279 -13.852 39.594 1.00 83.19 195 GLN A O 1
ATOM 1533 N N . ALA A 1 196 ? -17.263 -14.397 38.700 1.00 79.44 196 ALA A N 1
ATOM 1534 C CA . ALA A 1 196 ? -17.379 -15.668 39.412 1.00 79.44 196 ALA A CA 1
ATOM 1535 C C . ALA A 1 196 ? -16.263 -16.661 39.027 1.00 79.44 196 ALA A C 1
ATOM 1537 O O . ALA A 1 196 ? -15.776 -17.413 39.875 1.00 79.44 196 ALA A O 1
ATOM 1538 N N . LYS A 1 197 ? -15.805 -16.646 37.766 1.00 72.56 197 LYS A N 1
ATOM 1539 C CA . LYS A 1 197 ? -14.652 -17.442 37.308 1.00 72.56 197 LYS A CA 1
ATOM 1540 C C . LYS A 1 197 ? -13.307 -16.887 37.776 1.00 72.56 197 LYS A C 1
ATOM 1542 O O . LYS A 1 197 ? -12.402 -17.680 38.017 1.00 72.56 197 LYS A O 1
ATOM 1547 N N . ALA A 1 198 ? -13.175 -15.574 37.957 1.00 65.44 198 ALA A N 1
ATOM 1548 C CA . ALA A 1 198 ? -11.954 -14.954 38.478 1.00 65.44 198 ALA A CA 1
ATOM 1549 C C . ALA A 1 198 ? -11.700 -15.264 39.971 1.00 65.44 198 ALA A C 1
ATOM 1551 O O . ALA A 1 198 ? -10.557 -15.210 40.419 1.00 65.44 198 ALA A O 1
ATOM 1552 N N . GLY A 1 199 ? -12.744 -15.616 40.735 1.00 63.41 199 GLY A N 1
ATOM 1553 C CA . GLY A 1 199 ? -12.649 -15.938 42.167 1.00 63.41 199 GLY A CA 1
ATOM 1554 C C . GLY A 1 199 ? -12.295 -17.394 42.504 1.00 63.41 199 GLY A C 1
ATOM 1555 O O . GLY A 1 199 ? -11.886 -17.680 43.631 1.00 63.41 199 GLY A O 1
ATOM 1556 N N . LYS A 1 200 ? -12.410 -18.336 41.556 1.00 66.69 200 LYS A N 1
ATOM 1557 C CA . LYS A 1 200 ? -11.971 -19.723 41.779 1.00 66.69 200 LYS A CA 1
ATOM 1558 C C . LYS A 1 200 ? -10.458 -19.784 41.627 1.00 66.69 200 LYS A C 1
ATOM 1560 O O . LYS A 1 200 ? -9.939 -19.588 40.532 1.00 66.69 200 LYS A O 1
ATOM 1565 N N . LYS A 1 201 ? -9.757 -20.059 42.732 1.00 63.34 201 LYS A N 1
ATOM 1566 C CA . LYS A 1 201 ? -8.307 -20.286 42.770 1.00 63.34 201 LYS A CA 1
ATOM 1567 C C . LYS A 1 201 ? -7.924 -21.393 41.781 1.00 63.34 201 LYS A C 1
ATOM 1569 O O . LYS A 1 201 ? -7.922 -22.569 42.130 1.00 63.34 201 LYS A O 1
ATOM 1574 N N . MET A 1 202 ? -7.599 -21.010 40.547 1.00 60.16 202 MET A N 1
ATOM 1575 C CA . MET A 1 202 ? -6.839 -21.860 39.640 1.00 60.16 202 MET A CA 1
ATOM 1576 C C . MET A 1 202 ? -5.524 -22.209 40.346 1.00 60.16 202 MET A C 1
ATOM 1578 O O . MET A 1 202 ? -4.926 -21.311 40.955 1.00 60.16 202 MET A O 1
ATOM 1582 N N . PRO A 1 203 ? -5.075 -23.479 40.312 1.00 62.09 203 PRO A N 1
ATOM 1583 C CA . PRO A 1 203 ? -3.768 -23.832 40.844 1.00 62.09 203 PRO A CA 1
ATOM 1584 C C . PRO A 1 203 ? -2.762 -22.886 40.198 1.00 62.09 203 PRO A C 1
ATOM 1586 O O . PRO A 1 203 ? -2.803 -22.690 38.982 1.00 62.09 203 PRO A O 1
ATOM 1589 N N . LYS A 1 204 ? -1.933 -22.231 41.019 1.00 60.91 204 LYS A N 1
ATOM 1590 C CA . LYS A 1 204 ? -0.874 -21.330 40.559 1.00 60.91 204 LYS A CA 1
ATOM 1591 C C . LYS A 1 204 ? 0.116 -22.166 39.753 1.00 60.91 204 LYS A C 1
ATOM 1593 O O . LYS A 1 204 ? 1.120 -22.623 40.280 1.00 60.91 204 LYS A O 1
ATOM 1598 N N . LYS A 1 205 ? -0.215 -22.420 38.492 1.00 63.56 205 LYS A N 1
ATOM 1599 C CA . LYS A 1 205 ? 0.685 -23.000 37.518 1.00 63.56 205 LYS A CA 1
ATOM 1600 C C . LYS A 1 205 ? 1.759 -21.943 37.352 1.00 63.56 205 LYS A C 1
ATOM 1602 O O . LYS A 1 205 ? 1.455 -20.817 36.951 1.00 63.56 205 LYS A O 1
ATOM 1607 N N . GLU A 1 206 ? 2.951 -22.260 37.841 1.00 64.38 206 GLU A N 1
ATOM 1608 C CA . GLU A 1 206 ? 4.116 -21.397 37.741 1.00 64.38 206 GLU A CA 1
ATOM 1609 C C . GLU A 1 206 ? 4.170 -20.855 36.314 1.00 64.38 206 GLU A C 1
ATOM 1611 O O . GLU A 1 206 ? 3.976 -21.597 35.351 1.00 64.38 206 GLU A O 1
ATOM 1616 N N . SER A 1 207 ? 4.241 -19.525 36.203 1.00 70.00 207 SER A N 1
ATOM 1617 C CA . SER A 1 207 ? 4.129 -18.826 34.924 1.00 70.00 207 SER A CA 1
ATOM 1618 C C . SER A 1 207 ? 5.034 -19.505 33.902 1.00 70.00 207 SER A C 1
ATOM 1620 O O . SER A 1 207 ? 6.214 -19.695 34.173 1.00 70.00 207 SER A O 1
ATOM 1622 N N . MET A 1 208 ? 4.497 -19.821 32.722 1.00 67.75 208 MET A N 1
ATOM 1623 C CA . MET A 1 208 ? 5.245 -20.442 31.617 1.00 67.75 208 MET A CA 1
ATOM 1624 C C . MET A 1 208 ? 6.425 -19.579 31.124 1.00 67.75 208 MET A C 1
ATOM 1626 O O . MET A 1 208 ? 7.175 -19.999 30.254 1.00 67.75 208 MET A O 1
ATOM 1630 N N . PHE A 1 209 ? 6.578 -18.369 31.671 1.00 61.34 209 PHE A N 1
ATOM 1631 C CA . PHE A 1 209 ? 7.679 -17.440 31.428 1.00 61.34 209 PHE A CA 1
ATOM 1632 C C . PHE A 1 209 ? 8.594 -17.249 32.652 1.00 61.34 209 PHE A C 1
ATOM 1634 O O . PHE A 1 209 ? 9.492 -16.409 32.624 1.00 61.34 209 PHE A O 1
ATOM 1641 N N . ARG A 1 210 ? 8.373 -17.969 33.761 1.00 75.94 210 ARG A N 1
ATOM 1642 C CA . ARG A 1 210 ? 9.360 -18.059 34.843 1.00 75.94 210 ARG A CA 1
ATOM 1643 C C . ARG A 1 210 ? 10.397 -19.089 34.408 1.00 75.94 210 ARG A C 1
ATOM 1645 O O . ARG A 1 210 ? 10.079 -20.266 34.288 1.00 75.94 210 ARG A O 1
ATOM 1652 N N . THR A 1 211 ? 11.629 -18.650 34.170 1.00 66.62 211 THR A N 1
ATOM 1653 C CA . THR A 1 211 ? 12.752 -19.576 33.995 1.00 66.62 211 THR A CA 1
ATOM 1654 C C . THR A 1 211 ? 12.950 -20.322 35.308 1.00 66.62 211 THR A C 1
ATOM 1656 O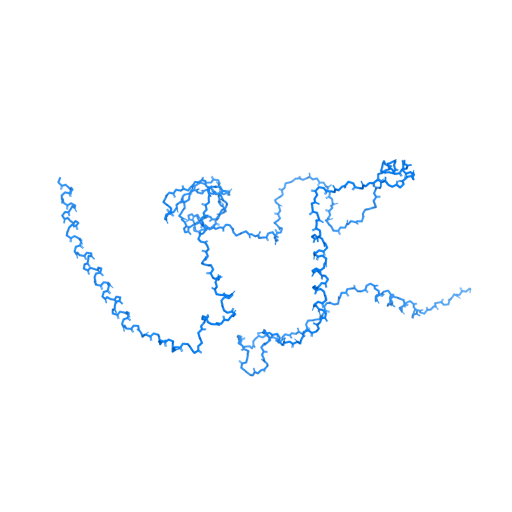 O . THR A 1 211 ? 12.974 -19.674 36.362 1.00 66.62 211 THR A O 1
ATOM 1659 N N . SER A 1 212 ? 13.072 -21.651 35.269 1.00 70.88 212 SER A N 1
ATOM 1660 C CA . SER A 1 212 ? 13.403 -22.404 36.479 1.00 70.88 212 SER A CA 1
ATOM 1661 C C . SER A 1 212 ? 14.738 -21.900 37.040 1.00 70.88 212 SER A C 1
ATOM 1663 O O . SER A 1 212 ? 15.558 -21.316 36.325 1.00 70.88 212 SER A O 1
ATOM 1665 N N . THR A 1 213 ? 14.936 -22.041 38.346 1.00 65.44 213 THR A N 1
ATOM 1666 C CA . THR A 1 213 ? 16.175 -21.621 39.017 1.00 65.44 213 THR A CA 1
ATOM 1667 C C . THR A 1 213 ? 17.328 -22.606 38.811 1.00 65.44 213 THR A C 1
ATOM 1669 O O . THR A 1 213 ? 18.388 -22.414 39.400 1.00 65.44 213 THR A O 1
ATOM 1672 N N . ASP A 1 214 ? 17.145 -23.638 37.983 1.00 71.81 214 ASP A N 1
ATOM 1673 C CA . ASP A 1 214 ? 18.182 -24.621 37.681 1.00 71.81 214 ASP A CA 1
ATOM 1674 C C . ASP A 1 214 ? 19.279 -24.015 36.800 1.00 71.81 214 ASP A C 1
ATOM 1676 O O . ASP A 1 214 ? 19.029 -23.149 35.957 1.00 71.81 214 ASP A O 1
ATOM 1680 N N . ILE A 1 215 ? 20.506 -24.501 36.999 1.00 64.94 215 ILE A N 1
ATOM 1681 C CA . ILE A 1 215 ? 21.770 -23.929 36.506 1.00 64.94 215 ILE A CA 1
ATOM 1682 C C . ILE A 1 215 ? 21.841 -23.715 34.973 1.00 64.94 215 ILE A C 1
ATOM 1684 O O . ILE A 1 215 ? 22.717 -22.990 34.511 1.00 64.94 215 ILE A O 1
ATOM 1688 N N . GLY A 1 216 ? 20.921 -24.281 34.181 1.00 65.12 216 GLY A N 1
ATOM 1689 C CA . GLY A 1 216 ? 20.879 -24.163 32.714 1.00 65.12 216 GLY A CA 1
ATOM 1690 C C . GLY A 1 216 ? 19.609 -23.535 32.123 1.00 65.12 216 GLY A C 1
ATOM 1691 O O . GLY A 1 216 ? 19.521 -23.372 30.910 1.00 65.12 216 GLY A O 1
ATOM 1692 N N . SER A 1 217 ? 18.620 -23.157 32.936 1.00 63.94 217 SER A N 1
ATOM 1693 C CA . SER A 1 217 ? 17.286 -22.756 32.447 1.00 63.94 217 SER A CA 1
ATOM 1694 C C . SER A 1 217 ? 17.159 -21.273 32.079 1.00 63.94 217 SER A C 1
ATOM 1696 O O . SER A 1 217 ? 16.079 -20.794 31.724 1.00 63.94 217 SER A O 1
ATOM 1698 N N . LYS A 1 218 ? 18.258 -20.520 32.172 1.00 70.12 218 LYS A N 1
ATOM 1699 C CA . LYS A 1 218 ? 18.329 -19.091 31.859 1.00 70.12 218 LYS A CA 1
ATOM 1700 C C . LYS A 1 218 ? 18.890 -18.915 30.448 1.00 70.12 218 LYS A C 1
ATOM 1702 O O . LYS A 1 218 ? 20.098 -18.863 30.256 1.00 70.12 218 LYS A O 1
ATOM 1707 N N . VAL A 1 219 ? 18.005 -18.828 29.458 1.00 65.69 219 VAL A N 1
ATOM 1708 C CA . VAL A 1 219 ? 18.389 -18.526 28.071 1.00 65.69 219 VAL A CA 1
ATOM 1709 C C . VAL A 1 219 ? 18.243 -17.021 27.852 1.00 65.69 219 VAL A C 1
ATOM 1711 O O . VAL A 1 219 ? 17.138 -16.485 27.840 1.00 65.69 219 VAL A O 1
ATOM 1714 N N . GLY A 1 220 ? 19.372 -16.325 27.767 1.00 64.31 220 GLY A N 1
ATOM 1715 C CA . GLY A 1 220 ? 19.461 -14.872 27.632 1.00 64.31 220 GLY A CA 1
ATOM 1716 C C . GLY A 1 220 ? 20.787 -14.383 28.203 1.00 64.31 220 GLY A C 1
ATOM 1717 O O . GLY A 1 220 ? 21.172 -14.830 29.280 1.00 64.31 220 GLY A O 1
ATOM 1718 N N . PHE A 1 221 ? 21.479 -13.519 27.452 1.00 53.19 221 PHE A N 1
ATOM 1719 C CA . PHE A 1 221 ? 22.806 -12.955 27.731 1.00 53.19 221 PHE A CA 1
ATOM 1720 C C . PHE A 1 221 ? 23.096 -12.850 29.235 1.00 53.19 221 PHE A C 1
ATOM 1722 O O . PHE A 1 221 ? 22.559 -12.012 29.963 1.00 53.19 221 PHE A O 1
ATOM 1729 N N . THR A 1 222 ? 23.888 -13.805 29.701 1.00 52.16 222 THR A N 1
ATOM 1730 C CA . THR A 1 222 ? 24.140 -14.085 31.104 1.00 52.16 222 THR A CA 1
ATOM 1731 C C . THR A 1 222 ? 24.834 -12.901 31.770 1.00 52.16 222 THR A C 1
ATOM 1733 O O . THR A 1 222 ? 25.942 -12.536 31.392 1.00 52.16 222 THR A O 1
ATOM 1736 N N . GLY A 1 223 ? 24.234 -12.361 32.830 1.00 57.72 223 GLY A N 1
ATOM 1737 C CA . GLY A 1 223 ? 25.034 -11.857 33.949 1.00 57.72 223 GLY A CA 1
ATOM 1738 C C . GLY A 1 223 ? 25.304 -10.355 34.048 1.00 57.72 223 GLY A C 1
ATOM 1739 O O . GLY A 1 223 ? 26.077 -9.978 34.920 1.00 57.72 223 GLY A O 1
ATOM 1740 N N . SER A 1 224 ? 24.650 -9.486 33.273 1.00 62.34 224 SER A N 1
ATOM 1741 C CA . SER A 1 224 ? 24.662 -8.040 33.556 1.00 62.34 224 SER A CA 1
ATOM 1742 C C . SER A 1 224 ? 23.253 -7.540 33.853 1.00 62.34 224 SER A C 1
ATOM 1744 O O . SER A 1 224 ? 22.475 -7.232 32.956 1.00 62.34 224 SER A O 1
ATOM 1746 N N . GLY A 1 225 ? 22.889 -7.518 35.134 1.00 59.28 225 GLY A N 1
ATOM 1747 C CA . GLY A 1 225 ? 21.640 -6.907 35.579 1.00 59.28 225 GLY A CA 1
ATOM 1748 C C . GLY A 1 225 ? 21.115 -7.518 36.867 1.00 59.28 225 GLY A C 1
ATOM 1749 O O . GLY A 1 225 ? 20.892 -8.724 36.951 1.00 59.28 225 GLY A O 1
ATOM 1750 N N . LYS A 1 226 ? 20.923 -6.667 37.881 1.00 68.25 226 LYS A N 1
ATOM 1751 C CA . LYS A 1 226 ? 20.283 -6.983 39.166 1.00 68.25 226 LYS A CA 1
ATOM 1752 C C . LYS A 1 226 ? 19.062 -7.888 38.932 1.00 68.25 226 LYS A C 1
ATOM 1754 O O . LYS A 1 226 ? 18.207 -7.560 38.112 1.00 68.25 226 LYS A O 1
ATOM 1759 N N . GLY A 1 227 ? 18.978 -9.019 39.640 1.00 72.25 227 GLY A N 1
ATOM 1760 C CA . GLY A 1 227 ? 17.781 -9.865 39.612 1.00 72.25 227 GLY A CA 1
ATOM 1761 C C . GLY A 1 227 ? 16.518 -9.045 39.901 1.00 72.25 227 GLY A C 1
ATOM 1762 O O . GLY A 1 227 ? 16.593 -8.044 40.611 1.00 72.25 227 GLY A O 1
ATOM 1763 N N . MET A 1 228 ? 15.387 -9.460 39.321 1.00 68.75 228 MET A N 1
ATOM 1764 C CA . MET A 1 228 ? 14.079 -8.796 39.416 1.00 68.75 228 MET A CA 1
ATOM 1765 C C . MET A 1 228 ? 13.785 -8.355 40.861 1.00 68.75 228 MET A C 1
ATOM 1767 O O . MET A 1 228 ? 13.443 -9.187 41.701 1.00 68.75 228 MET A O 1
ATOM 1771 N N . THR A 1 229 ? 13.941 -7.067 41.168 1.00 72.94 229 THR A N 1
ATOM 1772 C CA . THR A 1 229 ? 13.600 -6.531 42.488 1.00 72.94 229 THR A CA 1
ATOM 1773 C C . THR A 1 229 ? 12.079 -6.505 42.627 1.00 72.94 229 THR A C 1
ATOM 1775 O O . THR A 1 229 ? 11.366 -6.124 41.696 1.00 72.94 229 THR A O 1
ATOM 1778 N N . GLU A 1 230 ? 11.556 -6.955 43.772 1.00 74.12 230 GLU A N 1
ATOM 1779 C CA . GLU A 1 230 ? 10.122 -6.880 44.053 1.00 74.12 230 GLU A CA 1
ATOM 1780 C C . GLU A 1 230 ? 9.730 -5.402 44.128 1.00 74.12 230 GLU A C 1
ATOM 1782 O O . GLU A 1 230 ? 10.091 -4.674 45.052 1.00 74.12 230 GLU A O 1
ATOM 1787 N N . THR A 1 231 ? 9.048 -4.927 43.090 1.00 72.19 231 THR A N 1
ATOM 1788 C CA . THR A 1 231 ? 8.536 -3.562 43.066 1.00 72.19 231 THR A CA 1
ATOM 1789 C C . THR A 1 231 ? 7.434 -3.445 44.112 1.00 72.19 231 THR A C 1
ATOM 1791 O O . THR A 1 231 ? 6.543 -4.295 44.193 1.00 72.19 231 THR A O 1
ATOM 1794 N N . HIS A 1 232 ? 7.503 -2.396 44.935 1.00 77.81 232 HIS A N 1
ATOM 1795 C CA . HIS A 1 232 ? 6.491 -2.115 45.948 1.00 77.81 232 HIS A CA 1
ATOM 1796 C C . HIS A 1 232 ? 5.115 -2.100 45.282 1.00 77.81 232 HIS A C 1
ATOM 1798 O O . HIS A 1 232 ? 4.849 -1.301 44.379 1.00 77.81 232 HIS A O 1
ATOM 1804 N N . LYS A 1 233 ? 4.241 -3.018 45.704 1.00 75.12 233 LYS A N 1
ATOM 1805 C CA . LYS A 1 233 ? 2.878 -3.111 45.181 1.00 75.12 233 LYS A CA 1
ATOM 1806 C C . LYS A 1 233 ? 2.201 -1.774 45.445 1.00 75.12 233 LYS A C 1
ATOM 1808 O O . LYS A 1 233 ? 2.041 -1.386 46.599 1.00 75.12 233 LYS A O 1
ATOM 1813 N N . ARG A 1 234 ? 1.824 -1.070 44.374 1.00 77.56 234 ARG A N 1
ATOM 1814 C CA . ARG A 1 234 ? 1.061 0.179 44.466 1.00 77.56 234 ARG A CA 1
ATOM 1815 C C . ARG A 1 234 ? -0.243 -0.142 45.195 1.00 77.56 234 ARG A C 1
ATOM 1817 O O . ARG A 1 234 ? -1.141 -0.746 44.607 1.00 77.56 234 ARG A O 1
ATOM 1824 N N . LYS A 1 235 ? -0.320 0.194 46.485 1.00 78.12 235 LYS A N 1
ATOM 1825 C CA . LYS A 1 235 ? -1.581 0.161 47.224 1.00 78.12 235 LYS A CA 1
ATOM 1826 C C . LYS A 1 235 ? -2.473 1.246 46.632 1.00 78.12 235 LYS A C 1
ATOM 1828 O O . LYS A 1 235 ? -2.001 2.336 46.306 1.00 78.12 235 LYS A O 1
ATOM 1833 N N . ARG A 1 236 ? -3.742 0.914 46.411 1.00 79.00 236 ARG A N 1
ATOM 1834 C CA . ARG A 1 236 ? -4.738 1.924 46.054 1.00 79.00 236 ARG A CA 1
ATOM 1835 C C . ARG A 1 236 ? -5.019 2.749 47.305 1.00 79.00 236 ARG A C 1
ATOM 1837 O O . ARG A 1 236 ? -4.926 2.224 48.408 1.00 79.00 236 ARG A O 1
ATOM 1844 N N . TYR A 1 237 ? -5.302 4.027 47.105 1.00 76.56 237 TYR A N 1
ATOM 1845 C CA . TYR A 1 237 ? -5.680 4.918 48.188 1.00 76.56 237 TYR A CA 1
ATOM 1846 C C . TYR A 1 237 ? -7.049 4.496 48.733 1.00 76.56 237 TYR A C 1
ATOM 1848 O O . TYR A 1 237 ? -8.028 4.497 47.982 1.00 76.56 237 TYR A O 1
ATOM 1856 N N . ASP A 1 238 ? -7.090 4.094 50.002 1.00 79.88 238 ASP A N 1
ATOM 1857 C CA . ASP A 1 238 ? -8.306 3.683 50.699 1.00 79.88 238 ASP A CA 1
ATOM 1858 C C . ASP A 1 238 ? -8.740 4.812 51.638 1.00 79.88 238 ASP A C 1
ATOM 1860 O O . ASP A 1 238 ? -8.262 4.926 52.760 1.00 79.88 238 ASP A O 1
ATOM 1864 N N . HIS A 1 239 ? -9.697 5.626 51.184 1.00 71.62 239 HIS A N 1
ATOM 1865 C CA . HIS A 1 239 ? -10.234 6.770 51.938 1.00 71.62 239 HIS A CA 1
ATOM 1866 C C . HIS A 1 239 ? -10.776 6.418 53.334 1.00 71.62 239 HIS A C 1
ATOM 1868 O O . HIS A 1 239 ? -10.858 7.291 54.188 1.00 71.62 239 HIS A O 1
ATOM 1874 N N . LYS A 1 240 ? -11.185 5.163 53.566 1.00 70.19 240 LYS A N 1
ATOM 1875 C CA . LYS A 1 240 ? -11.663 4.726 54.886 1.00 70.19 240 LYS A CA 1
ATOM 1876 C C . LYS A 1 240 ? -10.528 4.495 55.879 1.00 70.19 240 LYS A C 1
ATOM 1878 O O . LYS A 1 240 ? -10.690 4.818 57.041 1.00 70.19 240 LYS A O 1
ATOM 1883 N N . ALA A 1 241 ? -9.400 3.966 55.410 1.00 65.50 241 ALA A N 1
ATOM 1884 C CA . ALA A 1 241 ? -8.262 3.678 56.274 1.00 65.50 241 ALA A CA 1
ATOM 1885 C C . ALA A 1 241 ? -7.531 4.956 56.710 1.00 65.50 241 ALA A C 1
ATOM 1887 O O . ALA A 1 241 ? -6.955 4.970 57.787 1.00 65.50 241 ALA A O 1
ATOM 1888 N N . ASP A 1 242 ? -7.570 6.015 55.895 1.00 66.31 242 ASP A N 1
ATOM 1889 C CA . ASP A 1 242 ? -7.035 7.328 56.278 1.00 66.31 242 ASP A CA 1
ATOM 1890 C C . ASP A 1 242 ? -7.940 8.054 57.280 1.00 66.31 242 ASP A C 1
ATOM 1892 O O . ASP A 1 242 ? -7.427 8.675 58.201 1.00 66.31 242 ASP A O 1
ATOM 1896 N N . ALA A 1 243 ? -9.267 7.929 57.151 1.00 66.25 243 ALA A N 1
ATOM 1897 C CA . ALA A 1 243 ? -10.199 8.517 58.115 1.00 66.25 243 ALA A CA 1
ATOM 1898 C C . ALA A 1 243 ? -10.000 7.933 59.526 1.00 66.25 243 ALA A C 1
ATOM 1900 O O . ALA A 1 243 ? -9.904 8.686 60.487 1.00 66.25 243 ALA A O 1
ATOM 1901 N N . ASP A 1 244 ? -9.833 6.609 59.628 1.00 64.31 244 ASP A N 1
ATOM 1902 C CA . ASP A 1 244 ? -9.569 5.946 60.912 1.00 64.31 244 ASP A CA 1
ATOM 1903 C C . ASP A 1 244 ? -8.191 6.339 61.507 1.00 64.31 244 ASP A C 1
ATOM 1905 O O . ASP A 1 244 ? -8.013 6.332 62.722 1.00 64.31 244 ASP A O 1
ATOM 1909 N N . ASN A 1 245 ? -7.211 6.700 60.667 1.00 62.78 245 ASN A N 1
ATOM 1910 C CA . ASN A 1 245 ? -5.852 7.081 61.088 1.00 62.78 245 ASN A CA 1
ATOM 1911 C C . ASN A 1 245 ? -5.769 8.559 61.531 1.00 62.78 245 ASN A C 1
ATOM 1913 O O . ASN A 1 245 ? -5.026 8.895 62.453 1.00 62.78 245 ASN A O 1
ATOM 1917 N N . ASP A 1 246 ? -6.563 9.439 60.909 1.00 61.69 246 ASP A N 1
ATOM 1918 C CA . ASP A 1 246 ? -6.723 10.836 61.336 1.00 61.69 246 ASP A CA 1
ATOM 1919 C C . ASP A 1 246 ? -7.422 10.931 62.707 1.00 61.69 246 ASP A C 1
ATOM 1921 O O . ASP A 1 246 ? -7.050 11.772 63.532 1.00 61.69 246 ASP A O 1
ATOM 1925 N N . ASP A 1 247 ? -8.374 10.034 62.988 1.00 59.69 247 ASP A N 1
ATOM 1926 C CA . ASP A 1 247 ? -9.052 9.951 64.288 1.00 59.69 247 ASP A CA 1
ATOM 1927 C C . ASP A 1 247 ? -8.097 9.473 65.408 1.00 59.69 247 ASP A C 1
ATOM 1929 O O . ASP A 1 247 ? -8.097 10.032 66.510 1.00 59.69 247 ASP A O 1
ATOM 1933 N N . GLU A 1 248 ? -7.203 8.517 65.119 1.00 54.16 248 GLU A N 1
ATOM 1934 C CA . GLU A 1 248 ? -6.179 8.034 66.064 1.00 54.16 248 GLU A CA 1
ATOM 1935 C C . GLU A 1 248 ? -5.125 9.118 66.386 1.00 54.16 248 GLU A C 1
ATOM 1937 O O . GLU A 1 248 ? -4.651 9.239 67.523 1.00 54.16 248 GLU A O 1
ATOM 1942 N N . TYR A 1 249 ? -4.800 9.987 65.421 1.00 54.72 249 TYR A N 1
ATOM 1943 C CA . TYR A 1 249 ? -3.910 11.128 65.653 1.00 54.72 249 TYR A CA 1
ATOM 1944 C C . TYR A 1 249 ? -4.578 12.228 66.497 1.00 54.72 249 TYR A C 1
ATOM 1946 O O . TYR A 1 249 ? -3.913 12.850 67.333 1.00 54.72 249 TYR A O 1
ATOM 1954 N N . ALA A 1 250 ? -5.892 12.433 66.350 1.00 59.06 250 ALA A N 1
ATOM 1955 C CA . ALA A 1 250 ? -6.656 13.423 67.111 1.00 59.06 250 ALA A CA 1
ATOM 1956 C C . ALA A 1 250 ? -6.806 13.070 68.604 1.00 59.06 250 ALA A C 1
ATOM 1958 O O . ALA A 1 250 ? -6.800 13.974 69.445 1.00 59.06 250 ALA A O 1
ATOM 1959 N N . GLU A 1 251 ? -6.878 11.784 68.959 1.00 57.50 251 GLU A N 1
ATOM 1960 C CA . GLU A 1 251 ? -6.941 11.334 70.361 1.00 57.50 251 GLU A CA 1
ATOM 1961 C C . GLU A 1 251 ? -5.586 11.377 71.087 1.00 57.50 251 GLU A C 1
ATOM 1963 O O . GLU A 1 251 ? -5.545 11.473 72.315 1.00 57.50 251 GLU A O 1
ATOM 1968 N N . SER A 1 252 ? -4.470 11.369 70.351 1.00 58.56 252 SER A N 1
ATOM 1969 C CA . SER A 1 252 ? -3.117 11.396 70.930 1.00 58.56 252 SER A CA 1
ATOM 1970 C C . SER A 1 252 ? -2.564 12.805 71.211 1.00 58.56 252 SER A C 1
ATOM 1972 O O . SER A 1 252 ? -1.517 12.950 71.850 1.00 58.56 252 SER A O 1
ATOM 1974 N N . ALA A 1 253 ? -3.259 13.862 70.774 1.00 53.47 253 ALA A N 1
ATOM 1975 C CA . ALA A 1 253 ? -2.827 15.242 70.977 1.00 53.47 253 ALA A CA 1
ATOM 1976 C C . ALA A 1 253 ? -3.071 15.702 72.436 1.00 53.47 253 ALA A C 1
ATOM 1978 O O . ALA A 1 253 ? -4.204 15.645 72.923 1.00 53.47 253 ALA A O 1
ATOM 1979 N N . PRO A 1 254 ? -2.052 16.201 73.168 1.00 52.47 254 PRO A N 1
ATOM 1980 C CA . PRO A 1 254 ? -2.212 16.569 74.572 1.00 52.47 254 PRO A CA 1
ATOM 1981 C C . PRO A 1 254 ? -3.151 17.774 74.720 1.00 52.47 254 PRO A C 1
ATOM 1983 O O . PRO A 1 254 ? -2.826 18.890 74.311 1.00 52.47 254 PRO A O 1
ATOM 1986 N N . GLN A 1 255 ? -4.313 17.550 75.342 1.00 60.53 255 GLN A N 1
ATOM 1987 C CA . GLN A 1 255 ? -5.291 18.593 75.652 1.00 60.53 255 GLN A CA 1
ATOM 1988 C C . GLN A 1 255 ? -4.652 19.686 76.523 1.00 60.53 255 GLN A C 1
ATOM 1990 O O . GLN A 1 255 ? -4.330 19.486 77.698 1.00 60.53 255 GLN A O 1
ATOM 1995 N N . SER A 1 256 ? -4.456 20.867 75.941 1.00 51.81 256 SER A N 1
ATOM 1996 C CA . SER A 1 256 ? -3.908 22.027 76.630 1.00 51.81 256 SER A CA 1
ATOM 1997 C C . SER A 1 256 ? -4.894 22.542 77.689 1.00 51.81 256 SER A C 1
ATOM 1999 O O . SER A 1 256 ? -6.050 22.869 77.420 1.00 51.81 256 SER A O 1
ATOM 2001 N N . ARG A 1 257 ? -4.426 22.594 78.943 1.00 54.91 257 ARG A N 1
ATOM 2002 C CA . ARG A 1 257 ? -5.150 23.150 80.098 1.00 54.91 257 ARG A CA 1
ATOM 2003 C C . ARG A 1 257 ? -5.562 24.602 79.832 1.00 54.91 257 ARG A C 1
ATOM 2005 O O . ARG A 1 257 ? -4.703 25.476 79.730 1.00 54.91 257 ARG A O 1
ATOM 2012 N N . LYS A 1 258 ? -6.873 24.867 79.839 1.00 56.38 258 LYS A N 1
ATOM 2013 C CA . LYS A 1 258 ? -7.437 26.217 79.995 1.00 56.38 258 LYS A CA 1
ATOM 2014 C C . LYS A 1 258 ? -6.938 26.826 81.310 1.00 56.38 258 LYS A C 1
ATOM 2016 O O . LYS A 1 258 ? -7.253 26.322 82.385 1.00 56.38 258 LYS A O 1
ATOM 2021 N N . ARG A 1 259 ? -6.156 27.900 81.214 1.00 44.53 259 ARG A N 1
ATOM 2022 C CA . ARG A 1 259 ? -5.903 28.832 82.318 1.00 44.53 259 ARG A CA 1
ATOM 2023 C C . ARG A 1 259 ? -7.040 29.859 82.300 1.00 44.53 259 ARG A C 1
ATOM 2025 O O . ARG A 1 259 ? -7.231 30.509 81.274 1.00 44.53 259 ARG A O 1
ATOM 2032 N N . PHE A 1 260 ? -7.810 29.909 83.384 1.00 51.41 260 PHE A N 1
ATOM 2033 C CA . PHE A 1 260 ? -8.617 31.070 83.768 1.00 51.41 260 PHE A CA 1
ATOM 2034 C C . PHE A 1 260 ? -7.720 32.072 84.496 1.00 51.41 260 PHE A C 1
ATOM 2036 O O . PHE A 1 260 ? -6.750 31.602 85.142 1.00 51.41 260 PHE A O 1
#

Radius of gyration: 37.65 Å; chains: 1; bounding box: 80×74×130 Å

Foldseek 3Di:
DVVVVVVVVVVVVVVVVVVVVVVVVVVVVVVVVVPPPPPPPPPPPDDCVPDPPNVVPPPDPDPPPLDDDDQQAWWWFQDPVRDTAIWGFHDWDDDPVWIWTFTQGPVPRDTDIGTSVRIGHDPPPPPDDDDDDDDDDDDDDDDDPPDPPDPDPDDPVVVVVVPPDDDDDDDDDDDPPDPPPCPVVVVVVVVVVVVVVVPPDDPPPPPPPDQDPDPPRDDDDPDPDDPDDPDDPPDDDDPVVVVVVVVVVVVPDDDDDDDD

Sequence (260 aa):
DEWKKMKEDAEREMPLLEAKIAAAHAEIEALDSELPETAEPAVPKFDPEKHPLLRKTVEKLEPEKAVVFSTGDMCEAQWTDKSWYKAKIQSILGSVSAPKYLVRFIEYDDTMTVDRSAVRPLPSKRKREPEPAAALSNAPVTSTPHVISGPASINPNAQAARKNTTNDDTEPKQASRVPNKGILKKRANNWNDFQAKAGKKMPKKESMFRTSTDIGSKVGFTGSGKGMTETHKRKRYDHKADADNDDEYAESAPQSRKRF

pLDDT: mean 71.83, std 17.51, range [37.34, 96.81]

Secondary structure (DSSP, 8-state):
-HHHHHHHHHHHHHHHHHHHHHHHHHHHHHHHHHS---------SS-TTS-TTGGGTSTT-------PPPTT-EEEEE-TTS-EEEEEEEEEEE-SSSEEEEEEETTT--EEEEEGGGEEE-----S-----PPP---------TT---S-----THHHHTTSS-------PPPPPSS--SSHHHHHHHHHHHHHHHHTS-------TTS--SSTT---SSTT-S-----PPP-PPP-HHHHHHHHHHHHHSS-------